Protein AF-A0A7C2PMI8-F1 (afdb_monomer_lite)

Structure (mmCIF, N/CA/C/O backbone):
data_AF-A0A7C2PMI8-F1
#
_entry.id   AF-A0A7C2PMI8-F1
#
loop_
_atom_site.group_PDB
_atom_site.id
_atom_site.type_symbol
_atom_site.label_atom_id
_atom_site.label_alt_id
_atom_site.label_comp_id
_atom_site.label_asym_id
_atom_site.label_entity_id
_atom_site.label_seq_id
_atom_site.pdbx_PDB_ins_code
_atom_site.Cartn_x
_atom_site.Cartn_y
_atom_site.Cartn_z
_atom_site.occupancy
_atom_site.B_iso_or_equiv
_atom_site.auth_seq_id
_atom_site.auth_comp_id
_atom_site.auth_asym_id
_atom_site.auth_atom_id
_atom_site.pdbx_PDB_model_num
ATOM 1 N N . MET A 1 1 ? 16.292 -51.131 -79.820 1.00 35.75 1 MET A N 1
ATOM 2 C CA . MET A 1 1 ? 16.974 -50.090 -79.024 1.00 35.75 1 MET A CA 1
ATOM 3 C C . MET A 1 1 ? 15.933 -49.036 -78.675 1.00 35.75 1 MET A C 1
ATOM 5 O O . MET A 1 1 ? 15.228 -48.661 -79.592 1.00 35.75 1 MET A O 1
ATOM 9 N N . THR A 1 2 ? 15.712 -48.510 -77.475 1.00 33.75 2 THR A N 1
ATOM 10 C CA . THR A 1 2 ? 16.267 -48.665 -76.122 1.00 33.75 2 THR A CA 1
ATOM 11 C C . THR A 1 2 ? 15.422 -47.677 -75.285 1.00 33.75 2 THR A C 1
ATOM 13 O O . THR A 1 2 ? 15.518 -46.503 -75.600 1.00 33.75 2 THR A O 1
ATOM 16 N N . TYR A 1 3 ? 14.652 -48.148 -74.278 1.00 31.84 3 TYR A N 1
ATOM 17 C CA . TYR A 1 3 ? 14.245 -47.444 -73.025 1.00 31.84 3 TYR A CA 1
ATOM 18 C C . TYR A 1 3 ? 13.370 -46.157 -73.184 1.00 31.84 3 TYR A C 1
ATOM 20 O O . TYR A 1 3 ? 13.444 -45.480 -74.194 1.00 31.84 3 TYR A O 1
ATOM 28 N N . THR A 1 4 ? 12.445 -45.713 -72.319 1.00 33.84 4 THR A N 1
ATOM 29 C CA . THR A 1 4 ? 12.172 -45.825 -70.865 1.00 33.84 4 THR A CA 1
ATOM 30 C C . THR A 1 4 ? 10.806 -45.129 -70.623 1.00 33.84 4 THR A C 1
ATOM 32 O O . THR A 1 4 ? 10.514 -44.154 -71.305 1.00 33.84 4 THR A O 1
ATOM 35 N N . HIS A 1 5 ? 9.855 -45.649 -69.825 1.00 41.91 5 HIS A N 1
ATOM 36 C CA . HIS A 1 5 ? 9.649 -45.325 -68.390 1.00 41.91 5 HIS A CA 1
ATOM 37 C C . HIS A 1 5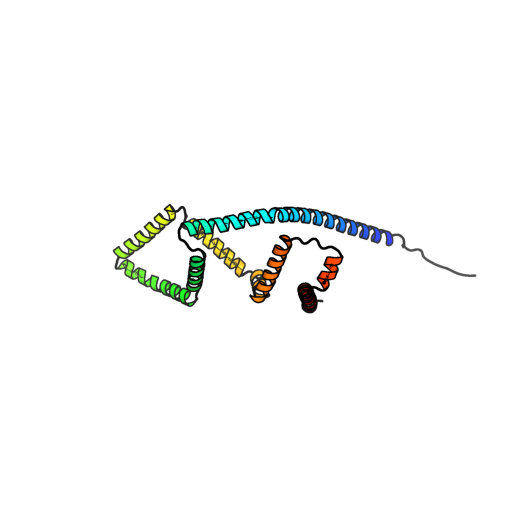 ? 9.923 -43.823 -68.085 1.00 41.91 5 HIS A C 1
ATOM 39 O O . HIS A 1 5 ? 11.003 -43.340 -68.368 1.00 41.91 5 HIS A O 1
ATOM 45 N N . THR A 1 6 ? 9.057 -42.997 -67.502 1.00 39.78 6 THR A N 1
ATOM 46 C CA . THR A 1 6 ? 8.270 -43.178 -66.287 1.00 39.78 6 THR A CA 1
ATOM 47 C C . THR A 1 6 ? 7.280 -42.000 -66.149 1.00 39.78 6 THR A C 1
ATOM 49 O O . THR A 1 6 ? 7.556 -40.884 -66.570 1.00 39.78 6 THR A O 1
ATOM 52 N N . ASN A 1 7 ? 6.142 -42.286 -65.516 1.00 50.12 7 ASN A N 1
ATOM 53 C CA . ASN A 1 7 ? 5.595 -41.562 -64.366 1.00 50.12 7 ASN A CA 1
ATOM 54 C C . ASN A 1 7 ? 5.444 -40.023 -64.414 1.00 50.12 7 ASN A C 1
ATOM 56 O O . ASN A 1 7 ? 6.410 -39.268 -64.371 1.00 50.12 7 ASN A O 1
ATOM 60 N N . SER A 1 8 ? 4.199 -39.560 -64.300 1.00 39.00 8 SER A N 1
ATOM 61 C CA . SER A 1 8 ? 3.882 -38.209 -63.819 1.00 39.00 8 SER A CA 1
ATOM 62 C C . SER A 1 8 ? 2.660 -38.285 -62.904 1.00 39.00 8 SER A C 1
ATOM 64 O O . SER A 1 8 ? 1.535 -38.008 -63.307 1.00 39.00 8 SER A O 1
ATOM 66 N N . GLY A 1 9 ? 2.900 -38.746 -61.674 1.00 42.59 9 GLY A N 1
ATOM 67 C CA . GLY A 1 9 ? 2.034 -38.486 -60.526 1.00 42.59 9 GLY A CA 1
ATOM 68 C C . GLY A 1 9 ? 2.095 -37.013 -60.070 1.00 42.59 9 GLY A C 1
ATOM 69 O O . GLY A 1 9 ? 2.845 -36.215 -60.633 1.00 42.59 9 GLY A O 1
ATOM 70 N N . PRO A 1 10 ? 1.297 -36.645 -59.057 1.00 48.50 10 PRO A N 1
ATOM 71 C CA . PRO A 1 10 ? 0.733 -35.312 -58.851 1.00 48.50 10 PRO A CA 1
ATOM 72 C C . PRO A 1 10 ? 1.748 -34.345 -58.228 1.00 48.50 10 PRO A C 1
ATOM 74 O O . PRO A 1 10 ? 1.997 -34.383 -57.029 1.00 48.50 10 PRO A O 1
ATOM 77 N N . ALA A 1 11 ? 2.335 -33.457 -59.030 1.00 44.38 11 ALA A N 1
ATOM 78 C CA . ALA A 1 11 ? 3.249 -32.417 -58.537 1.00 44.38 11 ALA A CA 1
ATOM 79 C C . ALA A 1 11 ? 2.627 -31.003 -58.529 1.00 44.38 11 ALA A C 1
ATOM 81 O O . ALA A 1 11 ? 3.250 -30.062 -58.049 1.00 44.38 11 ALA A O 1
ATOM 82 N N . GLY A 1 12 ? 1.404 -30.839 -59.050 1.00 46.44 12 GLY A N 1
ATOM 83 C CA . GLY A 1 12 ? 0.772 -29.525 -59.235 1.00 46.44 12 GLY A CA 1
ATOM 84 C C . GLY A 1 12 ? -0.017 -28.979 -58.038 1.00 46.44 12 GLY A C 1
ATOM 85 O O . GLY A 1 12 ? -0.185 -27.770 -57.939 1.00 46.44 12 GLY A O 1
ATOM 86 N N . GLU A 1 13 ? -0.488 -29.831 -57.121 1.00 46.91 13 GLU A N 1
ATOM 87 C CA . GLU A 1 13 ? -1.399 -29.414 -56.033 1.00 46.91 13 GLU A CA 1
ATOM 88 C C . GLU A 1 13 ? -0.691 -29.050 -54.716 1.00 46.91 13 GLU A C 1
ATOM 90 O O . GLU A 1 13 ? -1.284 -28.404 -53.857 1.00 46.91 13 GLU A O 1
ATOM 95 N N . VAL A 1 14 ? 0.586 -29.409 -54.543 1.00 46.19 14 VAL A N 1
ATOM 96 C CA . VAL A 1 14 ? 1.298 -29.207 -53.264 1.00 46.19 14 VAL A CA 1
ATOM 97 C C . VAL A 1 14 ? 1.839 -27.774 -53.110 1.00 46.19 14 VAL A C 1
ATOM 99 O O . VAL A 1 14 ? 1.912 -27.266 -51.997 1.00 46.19 14 VAL A O 1
ATOM 102 N N . HIS A 1 15 ? 2.154 -27.070 -54.204 1.00 48.69 15 HIS A N 1
ATOM 103 C CA . HIS A 1 15 ? 2.690 -25.696 -54.143 1.00 48.69 15 HIS A CA 1
ATOM 104 C C . HIS A 1 15 ? 1.629 -24.591 -54.024 1.00 48.69 15 HIS A C 1
ATOM 106 O O . HIS A 1 15 ? 1.934 -23.504 -53.540 1.00 48.69 15 HIS A O 1
ATOM 112 N N . THR A 1 16 ? 0.379 -24.832 -54.419 1.00 52.47 16 THR A N 1
ATOM 113 C CA . THR A 1 16 ? -0.700 -23.835 -54.288 1.00 52.47 16 THR A CA 1
ATOM 114 C C . THR A 1 16 ? -1.250 -23.756 -52.860 1.00 52.47 16 THR A C 1
ATOM 116 O O . THR A 1 16 ? -1.675 -22.683 -52.431 1.00 52.47 16 THR A O 1
ATOM 119 N N . LEU A 1 17 ? -1.173 -24.854 -52.097 1.00 51.56 17 LEU A N 1
ATOM 120 C CA . LEU A 1 17 ? -1.585 -24.919 -50.689 1.00 51.56 17 LEU A CA 1
ATOM 121 C C . LEU A 1 17 ? -0.631 -24.153 -49.753 1.00 51.56 17 LEU A C 1
ATOM 123 O O . LEU A 1 17 ? -1.102 -23.472 -48.844 1.00 51.56 17 LEU A O 1
ATOM 127 N N . GLU A 1 18 ? 0.685 -24.193 -49.993 1.00 57.78 18 GLU A N 1
ATOM 128 C CA . GLU A 1 18 ? 1.665 -23.424 -49.200 1.00 57.78 18 GLU A CA 1
ATOM 129 C C . GLU A 1 18 ? 1.539 -21.910 -49.419 1.00 57.78 18 GLU A C 1
ATOM 131 O O . GLU A 1 18 ? 1.548 -21.145 -48.456 1.00 57.78 18 GLU A O 1
ATOM 136 N N . VAL A 1 19 ? 1.367 -21.462 -50.668 1.00 64.25 19 VAL A N 1
ATOM 137 C CA . VAL A 1 19 ? 1.243 -20.028 -50.987 1.00 64.25 19 VAL A CA 1
ATOM 138 C C . VAL A 1 19 ? -0.059 -19.444 -50.428 1.00 64.25 19 VAL A C 1
ATOM 140 O O . VAL A 1 19 ? -0.051 -18.330 -49.903 1.00 64.25 19 VAL A O 1
ATOM 143 N N . GLY A 1 20 ? -1.160 -20.205 -50.472 1.00 71.94 20 GLY A N 1
ATOM 144 C CA . GLY A 1 20 ? -2.423 -19.813 -49.843 1.00 71.94 20 GLY A CA 1
ATOM 145 C C . GLY A 1 20 ? -2.307 -19.700 -48.321 1.00 71.94 20 GLY A C 1
ATOM 146 O O . GLY A 1 20 ? -2.743 -18.710 -47.743 1.00 71.94 20 GLY A O 1
ATOM 147 N N . HIS A 1 21 ? -1.640 -20.659 -47.674 1.00 73.38 21 HIS A N 1
ATOM 148 C CA . HIS A 1 21 ? -1.461 -20.650 -46.221 1.00 73.38 21 HIS A CA 1
ATOM 149 C C . HIS A 1 21 ? -0.550 -19.509 -45.736 1.00 73.38 21 HIS A C 1
ATOM 151 O O . HIS A 1 21 ? -0.826 -18.885 -44.712 1.00 73.38 21 HIS A O 1
ATOM 157 N N . ILE A 1 22 ? 0.507 -19.187 -46.490 1.00 74.94 22 ILE A N 1
ATOM 158 C CA . ILE A 1 22 ? 1.384 -18.044 -46.198 1.00 74.94 22 ILE A CA 1
ATOM 159 C C . ILE A 1 22 ? 0.623 -16.721 -46.367 1.00 74.94 22 ILE A C 1
ATOM 161 O O . ILE A 1 22 ? 0.761 -15.832 -45.528 1.00 74.94 22 ILE A O 1
ATOM 165 N N . ALA A 1 23 ? -0.214 -16.589 -47.400 1.00 78.06 23 ALA A N 1
ATOM 166 C CA . ALA A 1 23 ? -1.047 -15.401 -47.590 1.00 78.06 23 ALA A CA 1
ATOM 167 C C . ALA A 1 23 ? -2.077 -15.224 -46.456 1.00 78.06 23 ALA A C 1
ATOM 169 O O . ALA A 1 23 ? -2.268 -14.110 -45.968 1.00 78.06 23 ALA A O 1
ATOM 170 N N . GLU A 1 24 ? -2.683 -16.316 -45.986 1.00 83.56 24 GLU A N 1
ATOM 171 C CA . GLU A 1 24 ? -3.625 -16.321 -44.859 1.00 83.56 24 GLU A CA 1
ATOM 172 C C . GLU A 1 24 ? -2.950 -15.879 -43.548 1.00 83.56 24 GLU A C 1
ATOM 174 O O . GLU A 1 24 ? -3.470 -15.030 -42.820 1.00 83.56 24 GLU A O 1
ATOM 179 N N . LEU A 1 25 ? -1.752 -16.409 -43.269 1.00 80.12 25 LEU A N 1
ATOM 180 C CA . LEU A 1 25 ? -0.963 -16.057 -42.085 1.00 80.12 25 LEU A CA 1
ATOM 181 C C . LEU A 1 25 ? -0.505 -14.596 -42.109 1.00 80.12 25 LEU A C 1
ATOM 183 O O . LEU A 1 25 ? -0.532 -13.932 -41.072 1.00 80.12 25 LEU A O 1
ATOM 187 N N . LEU A 1 26 ? -0.119 -14.078 -43.278 1.00 80.81 26 LEU A N 1
ATOM 188 C CA . LEU A 1 26 ? 0.234 -12.668 -43.445 1.00 80.81 26 LEU A CA 1
ATOM 189 C C . LEU A 1 26 ? -0.973 -11.755 -43.211 1.00 80.81 26 LEU A C 1
ATOM 191 O O . LEU A 1 26 ? -0.840 -10.755 -42.507 1.00 80.81 26 LEU A O 1
ATOM 195 N N . ASN A 1 27 ? -2.157 -12.132 -43.701 1.00 87.06 27 ASN A N 1
ATOM 196 C CA . ASN A 1 27 ? -3.391 -11.395 -43.430 1.00 87.06 27 ASN A CA 1
ATOM 197 C C . ASN A 1 27 ? -3.747 -11.397 -41.937 1.00 87.06 27 ASN A C 1
ATOM 199 O O . ASN A 1 27 ? -4.070 -10.350 -41.382 1.00 87.06 27 ASN A O 1
ATOM 203 N N . GLN A 1 28 ? -3.620 -12.539 -41.254 1.00 87.75 28 GLN A N 1
ATOM 204 C CA . GLN A 1 28 ? -3.832 -12.607 -39.803 1.00 87.75 28 GLN A CA 1
ATOM 205 C C . GLN A 1 28 ? -2.823 -11.766 -39.011 1.00 87.75 28 GLN A C 1
ATOM 207 O O . GLN A 1 28 ? -3.174 -11.200 -37.973 1.00 87.75 28 GLN A O 1
ATOM 212 N N . LEU A 1 29 ? -1.571 -11.684 -39.464 1.00 83.31 29 LEU A N 1
ATOM 213 C CA . LEU A 1 29 ? -0.543 -10.849 -38.839 1.00 83.31 29 LEU A CA 1
ATOM 214 C C . LEU A 1 29 ? -0.819 -9.358 -39.038 1.00 83.31 29 LEU A C 1
ATOM 216 O O . LEU A 1 29 ? -0.703 -8.592 -38.082 1.00 83.31 29 LEU A O 1
ATOM 220 N N . MET A 1 30 ? -1.231 -8.963 -40.243 1.00 81.56 30 MET A N 1
ATOM 221 C CA . MET A 1 30 ? -1.637 -7.591 -40.546 1.00 81.56 30 MET A CA 1
ATOM 222 C C . MET A 1 30 ? -2.853 -7.173 -39.716 1.00 81.56 30 MET A C 1
ATOM 224 O O . MET A 1 30 ? -2.822 -6.137 -39.062 1.00 81.56 30 MET A O 1
ATOM 228 N N . GLU A 1 31 ? -3.873 -8.025 -39.618 1.00 90.19 31 GLU A N 1
ATOM 229 C CA . GLU A 1 31 ? -5.066 -7.718 -38.825 1.00 90.19 31 GLU A CA 1
ATOM 230 C C . GLU A 1 31 ? -4.755 -7.620 -37.318 1.00 90.19 31 GLU A C 1
ATOM 232 O O . GLU A 1 31 ? -5.342 -6.815 -36.589 1.00 90.19 31 GLU A O 1
ATOM 237 N N . ARG A 1 32 ? -3.793 -8.411 -36.822 1.00 81.50 32 ARG A N 1
ATOM 238 C CA . ARG A 1 32 ? -3.292 -8.281 -35.444 1.00 81.50 32 ARG A CA 1
ATOM 239 C C . ARG A 1 32 ? -2.493 -6.994 -35.235 1.00 81.50 32 ARG A C 1
ATOM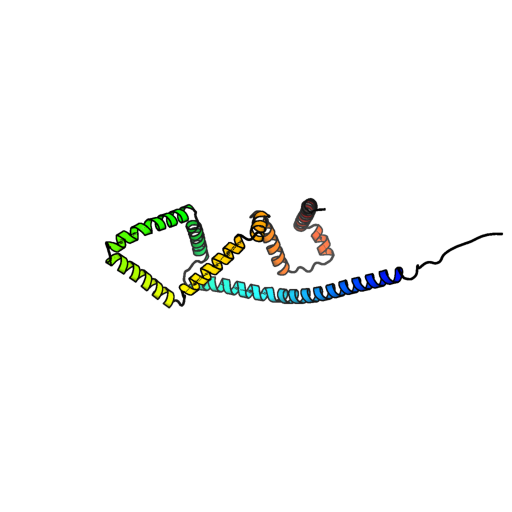 241 O O . ARG A 1 3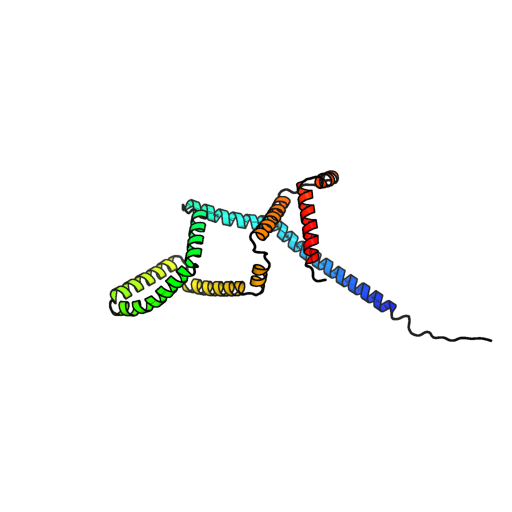2 ? -2.609 -6.409 -34.160 1.00 81.50 32 ARG A O 1
ATOM 248 N N . MET A 1 33 ? -1.717 -6.553 -36.224 1.00 80.94 33 MET A N 1
ATOM 249 C CA . MET A 1 33 ? -0.999 -5.274 -36.185 1.00 80.94 33 MET A CA 1
ATOM 250 C C . MET A 1 33 ? -1.964 -4.087 -36.152 1.00 80.94 33 MET A C 1
ATOM 252 O O . MET A 1 33 ? -1.801 -3.224 -35.293 1.00 80.94 33 MET A O 1
ATOM 256 N N . ASP A 1 34 ? -3.023 -4.102 -36.963 1.00 85.06 34 ASP A N 1
ATOM 257 C CA . ASP A 1 34 ? -4.039 -3.040 -36.974 1.00 85.06 34 ASP A CA 1
ATOM 258 C C . ASP A 1 34 ? -4.782 -2.944 -35.630 1.00 85.06 34 ASP A C 1
ATOM 260 O O . ASP A 1 34 ? -5.009 -1.857 -35.089 1.00 85.06 34 ASP A O 1
ATOM 264 N N . ARG A 1 35 ? -5.122 -4.092 -35.024 1.00 83.25 35 ARG A N 1
ATOM 265 C CA . ARG A 1 35 ? -5.722 -4.122 -33.677 1.00 83.25 35 ARG A CA 1
ATOM 266 C C . ARG A 1 35 ? -4.759 -3.609 -32.605 1.00 83.25 35 ARG A C 1
ATOM 268 O O . ARG A 1 35 ? -5.200 -2.953 -31.659 1.00 83.25 35 ARG A O 1
ATOM 275 N N . LEU A 1 36 ? -3.462 -3.894 -32.733 1.00 74.75 36 LEU A N 1
ATOM 276 C CA . LEU A 1 36 ? -2.441 -3.377 -31.821 1.00 74.75 36 LEU A CA 1
ATOM 277 C C . LEU A 1 36 ? -2.264 -1.865 -31.974 1.00 74.75 36 LEU A C 1
ATOM 279 O O . LEU A 1 36 ? -2.207 -1.183 -30.955 1.00 74.75 36 LEU A O 1
ATOM 283 N N . GLU A 1 37 ? -2.261 -1.327 -33.195 1.00 77.31 37 GLU A N 1
ATOM 284 C CA . GLU A 1 37 ? -2.230 0.123 -33.431 1.00 77.31 37 GLU A CA 1
ATOM 285 C C . GLU A 1 37 ? -3.447 0.825 -32.821 1.00 77.31 37 GLU A C 1
ATOM 287 O O . GLU A 1 37 ? -3.297 1.836 -32.134 1.00 77.31 37 GLU A O 1
ATOM 292 N N . GLN A 1 38 ? -4.650 0.264 -32.974 1.00 80.44 38 GLN A N 1
ATOM 293 C CA . GLN A 1 38 ? -5.855 0.833 -32.362 1.00 80.44 38 GLN A CA 1
ATOM 294 C C . GLN A 1 38 ? -5.825 0.798 -30.828 1.00 80.44 38 GLN A C 1
ATOM 296 O O . GLN A 1 38 ? -6.318 1.721 -30.174 1.00 80.44 38 GLN A O 1
ATOM 301 N N . HIS A 1 39 ? -5.265 -0.254 -30.227 1.00 71.44 39 HIS A N 1
ATOM 302 C CA . HIS A 1 39 ? -5.093 -0.325 -28.776 1.00 71.44 39 HIS A CA 1
ATOM 303 C C . HIS A 1 39 ? -4.001 0.627 -28.278 1.00 71.44 39 HIS A C 1
ATOM 305 O O . HIS A 1 39 ? -4.197 1.292 -27.262 1.00 71.44 39 HIS A O 1
ATOM 311 N N . LEU A 1 40 ? -2.898 0.762 -29.016 1.00 65.81 40 LEU A N 1
ATOM 312 C CA . LEU A 1 40 ? -1.837 1.726 -28.728 1.00 65.81 40 LEU A CA 1
ATOM 313 C C . LEU A 1 40 ? -2.343 3.169 -28.826 1.00 65.81 40 LEU A C 1
ATOM 315 O O . LEU A 1 40 ? -2.011 3.977 -27.964 1.00 65.81 40 LEU A O 1
ATOM 319 N N . ALA A 1 41 ? -3.217 3.480 -29.787 1.00 72.56 41 ALA A N 1
ATOM 320 C CA . ALA A 1 41 ? -3.844 4.795 -29.901 1.00 72.56 41 ALA A CA 1
ATOM 321 C C . ALA A 1 41 ? -4.697 5.148 -28.667 1.00 72.56 41 ALA A C 1
ATOM 323 O O . ALA A 1 41 ? -4.605 6.261 -28.156 1.00 72.56 41 ALA A O 1
ATOM 324 N N . LYS A 1 42 ? -5.470 4.190 -28.135 1.00 70.00 42 LYS A N 1
ATOM 325 C CA . LYS A 1 42 ? -6.277 4.377 -26.911 1.00 70.00 42 LYS A CA 1
ATOM 326 C C . LYS A 1 42 ? -5.427 4.523 -25.644 1.00 70.00 42 LYS A C 1
ATOM 328 O O . LYS A 1 42 ? -5.804 5.239 -24.720 1.00 70.00 42 LYS A O 1
ATOM 333 N N . VAL A 1 43 ? -4.284 3.843 -25.580 1.00 63.22 43 VAL A N 1
ATOM 334 C CA . VAL A 1 43 ? -3.327 4.010 -24.475 1.00 63.22 43 VAL A CA 1
ATOM 335 C C . VAL A 1 43 ? -2.613 5.356 -24.584 1.00 63.22 43 VAL A C 1
ATOM 337 O O . VAL A 1 43 ? -2.393 5.994 -23.562 1.00 63.22 43 VAL A O 1
ATOM 340 N N . ASN A 1 44 ? -2.317 5.829 -25.797 1.00 63.25 44 ASN A N 1
ATOM 341 C CA . ASN A 1 44 ? -1.712 7.141 -26.010 1.00 63.25 44 ASN A CA 1
ATOM 342 C C . ASN A 1 44 ? -2.638 8.275 -25.550 1.00 63.25 44 ASN A C 1
ATOM 344 O O . ASN A 1 44 ? -2.180 9.179 -24.867 1.00 63.25 44 ASN A O 1
ATOM 348 N N . THR A 1 45 ? -3.946 8.181 -25.810 1.00 66.62 45 THR A N 1
ATOM 349 C CA . THR A 1 45 ? -4.915 9.171 -25.302 1.00 66.62 45 THR A CA 1
ATOM 350 C C . THR A 1 45 ? -5.012 9.168 -23.774 1.00 66.62 45 THR A C 1
ATOM 352 O O . THR A 1 45 ? -5.093 10.225 -23.159 1.00 66.62 45 THR A O 1
ATOM 355 N N . LEU A 1 46 ? -4.934 7.994 -23.136 1.00 63.66 46 LEU A N 1
ATOM 356 C CA . LEU A 1 46 ? -4.863 7.896 -21.671 1.00 63.66 46 LEU A CA 1
ATOM 357 C C . LEU A 1 46 ? -3.527 8.412 -21.120 1.00 63.66 46 LEU A C 1
ATOM 359 O O . LEU A 1 46 ? -3.493 8.962 -20.026 1.00 63.66 46 LEU A O 1
ATOM 363 N N . ALA A 1 47 ? -2.430 8.248 -21.861 1.00 65.44 47 ALA A N 1
ATOM 364 C CA . ALA A 1 47 ? -1.122 8.787 -21.505 1.00 65.44 47 ALA A CA 1
ATOM 365 C C . ALA A 1 47 ? -1.069 10.318 -21.646 1.00 65.44 47 ALA A C 1
ATOM 367 O O . ALA A 1 47 ? -0.388 10.965 -20.853 1.00 65.44 47 ALA A O 1
ATOM 368 N N . ASP A 1 48 ? -1.819 10.891 -22.591 1.00 69.38 48 ASP A N 1
ATOM 369 C CA . ASP A 1 48 ? -1.974 12.339 -22.761 1.00 69.38 48 ASP A CA 1
ATOM 370 C C . ASP A 1 48 ? -2.829 12.963 -21.637 1.00 69.38 48 ASP A C 1
ATOM 372 O O . ASP A 1 48 ? -2.581 14.096 -21.223 1.00 69.38 48 ASP A O 1
ATOM 376 N N . GLU A 1 49 ? -3.794 12.216 -21.086 1.00 66.44 49 GLU A N 1
ATOM 377 C CA . GLU A 1 49 ? -4.652 12.638 -19.963 1.00 66.44 49 GLU A CA 1
ATOM 378 C C . GLU A 1 49 ? -4.098 12.253 -18.578 1.00 66.44 49 GLU A C 1
ATOM 380 O O . GLU A 1 49 ? -4.494 12.828 -17.558 1.00 66.44 49 GLU A O 1
ATOM 385 N N . ALA A 1 50 ? -3.134 11.328 -18.518 1.00 73.50 50 ALA A N 1
ATOM 386 C CA . ALA A 1 50 ? -2.474 10.909 -17.284 1.00 73.50 50 ALA A CA 1
ATOM 387 C C . ALA A 1 50 ? -1.904 12.083 -16.462 1.00 73.50 50 ALA A C 1
ATOM 389 O O . ALA A 1 50 ? -2.076 12.068 -15.242 1.00 73.50 50 ALA A O 1
ATOM 390 N N . PRO A 1 51 ? -1.291 13.130 -17.057 1.00 68.50 51 PRO A N 1
ATOM 391 C CA . PRO A 1 51 ? -0.842 14.301 -16.310 1.00 68.50 51 PRO A CA 1
ATOM 392 C C . PRO A 1 51 ? -1.984 15.035 -15.600 1.00 68.50 51 PRO A C 1
ATOM 394 O O . PRO A 1 51 ? -1.803 15.478 -14.470 1.00 68.50 51 PRO A O 1
ATOM 397 N N . ALA A 1 52 ? -3.161 15.138 -16.225 1.00 72.69 52 ALA A N 1
ATOM 398 C CA . ALA A 1 52 ? -4.323 15.805 -15.639 1.00 72.69 52 ALA A CA 1
ATOM 399 C C . ALA A 1 52 ? -4.947 14.976 -14.504 1.00 72.69 52 ALA A C 1
ATOM 401 O O . ALA A 1 52 ? -5.333 15.526 -13.474 1.00 72.69 52 ALA A O 1
ATOM 402 N N . LEU A 1 53 ? -4.989 13.650 -14.653 1.00 68.44 53 LEU A N 1
ATOM 403 C CA . LEU A 1 53 ? -5.433 12.738 -13.595 1.00 68.44 53 LEU A CA 1
ATOM 404 C C . LEU A 1 53 ? -4.468 12.728 -12.405 1.00 68.44 53 LEU A C 1
ATOM 406 O O . LEU A 1 53 ? -4.907 12.754 -11.257 1.00 68.44 53 LEU A O 1
ATOM 410 N N . LEU A 1 54 ? -3.158 12.743 -12.665 1.00 67.06 54 LEU A N 1
ATOM 411 C CA . LEU A 1 54 ? -2.137 12.861 -11.625 1.00 67.06 54 LEU A CA 1
ATOM 412 C C . LEU A 1 54 ? -2.197 14.219 -10.927 1.00 67.06 54 LEU A C 1
ATOM 414 O O . LEU A 1 54 ? -2.035 14.269 -9.712 1.00 67.06 54 LEU A O 1
ATOM 418 N N . ALA A 1 55 ? -2.461 15.303 -11.659 1.00 73.88 55 ALA A N 1
ATOM 419 C CA . ALA A 1 55 ? -2.673 16.620 -11.067 1.00 73.88 55 ALA A CA 1
ATOM 420 C C . ALA A 1 55 ? -3.908 16.626 -10.156 1.00 73.88 55 ALA A C 1
ATOM 422 O O . ALA A 1 55 ? -3.786 17.006 -9.002 1.00 73.88 55 ALA A O 1
ATOM 423 N N . MET A 1 56 ? -5.054 16.097 -10.602 1.00 70.06 56 MET A N 1
ATOM 424 C CA . MET A 1 56 ? -6.255 15.974 -9.759 1.00 70.06 56 MET A CA 1
ATOM 425 C C . MET A 1 56 ? -6.042 15.085 -8.527 1.00 70.06 56 MET A C 1
ATOM 427 O O . MET A 1 56 ? -6.497 15.422 -7.434 1.00 70.06 56 MET A O 1
ATOM 431 N N . ALA A 1 57 ? -5.346 13.956 -8.675 1.00 66.81 57 ALA A N 1
ATOM 432 C CA . ALA A 1 57 ? -4.990 13.092 -7.551 1.00 66.81 57 ALA A CA 1
ATOM 433 C C . ALA A 1 57 ? -4.038 13.796 -6.567 1.00 66.81 57 ALA A C 1
ATOM 435 O O . ALA A 1 57 ? -4.169 13.644 -5.357 1.00 66.81 57 ALA A O 1
ATOM 436 N N . THR A 1 58 ? -3.100 14.599 -7.073 1.00 71.25 58 THR A N 1
ATOM 437 C CA . THR A 1 58 ? -2.174 15.367 -6.229 1.00 71.25 58 THR A CA 1
ATOM 438 C C . THR A 1 58 ? -2.906 16.508 -5.526 1.00 71.25 58 THR A C 1
ATOM 440 O O . THR A 1 58 ? -2.760 16.650 -4.321 1.00 71.25 58 THR A O 1
ATOM 443 N N . ASP A 1 59 ? -3.761 17.252 -6.229 1.00 76.44 59 ASP A N 1
ATOM 444 C CA . ASP A 1 59 ? -4.554 18.354 -5.671 1.00 76.44 59 ASP A CA 1
ATOM 445 C C . ASP A 1 59 ? -5.547 17.876 -4.605 1.00 76.44 59 ASP A C 1
ATOM 447 O O . ASP A 1 59 ? -5.769 18.563 -3.611 1.00 76.44 59 ASP A O 1
ATOM 451 N N . THR A 1 60 ? -6.135 16.688 -4.774 1.00 73.25 60 THR A N 1
ATOM 452 C CA . THR A 1 60 ? -7.013 16.097 -3.749 1.00 73.25 60 THR A CA 1
ATOM 453 C C . THR A 1 60 ? -6.237 15.712 -2.494 1.00 73.25 60 THR A C 1
ATOM 455 O O . THR A 1 60 ? -6.695 16.001 -1.390 1.00 73.25 60 THR A O 1
ATOM 458 N N . VAL A 1 61 ? -5.046 15.122 -2.637 1.00 72.31 61 VAL A N 1
ATOM 459 C CA . VAL A 1 61 ? -4.173 14.812 -1.494 1.00 72.31 61 VAL A CA 1
ATOM 460 C C . VAL A 1 61 ? -3.692 16.099 -0.815 1.00 72.31 61 VAL A C 1
ATOM 462 O O . VAL A 1 61 ? -3.830 16.229 0.400 1.00 72.31 61 VAL A O 1
ATOM 465 N N . ASP A 1 62 ? -3.217 17.081 -1.580 1.00 79.38 62 ASP A N 1
ATOM 466 C CA . ASP A 1 62 ? -2.787 18.387 -1.069 1.00 79.38 62 ASP A CA 1
ATOM 467 C C . ASP A 1 62 ? -3.930 19.130 -0.365 1.00 79.38 62 ASP A C 1
ATOM 469 O O . ASP A 1 62 ? -3.707 19.758 0.670 1.00 79.38 62 ASP A O 1
ATOM 473 N N . GLY A 1 63 ? -5.156 19.038 -0.889 1.00 74.75 63 GLY A N 1
ATOM 474 C CA . GLY A 1 63 ? -6.361 19.587 -0.270 1.00 74.75 63 GLY A CA 1
ATOM 475 C C . GLY A 1 63 ? -6.623 18.989 1.111 1.00 74.75 63 GLY A C 1
ATOM 476 O O . GLY A 1 63 ? -6.793 19.736 2.070 1.00 74.75 63 GLY A O 1
ATOM 477 N N . LEU A 1 64 ? -6.541 17.661 1.247 1.00 71.12 64 LEU A N 1
ATOM 478 C CA . LEU A 1 64 ? -6.685 16.980 2.541 1.00 71.12 64 LEU A CA 1
ATOM 479 C C . LEU A 1 64 ? -5.591 17.389 3.535 1.00 71.12 64 LEU A C 1
ATOM 481 O O . LEU A 1 64 ? -5.883 17.619 4.709 1.00 71.12 64 LEU A O 1
ATOM 485 N N . TYR A 1 65 ? -4.345 17.520 3.073 1.00 72.19 65 TYR A N 1
ATOM 486 C CA . TYR A 1 65 ? -3.240 18.010 3.900 1.00 72.19 65 TYR A CA 1
ATOM 487 C C . TYR A 1 65 ? -3.470 19.454 4.363 1.00 72.19 65 TYR A C 1
ATOM 489 O O . TYR A 1 65 ? -3.201 19.785 5.518 1.00 72.19 65 TYR A O 1
ATOM 497 N N . ARG A 1 66 ? -3.987 20.318 3.485 1.00 74.06 66 ARG A N 1
ATOM 498 C CA . ARG A 1 66 ? -4.219 21.741 3.765 1.00 74.06 66 ARG A CA 1
ATOM 499 C C . ARG A 1 66 ? -5.419 21.947 4.698 1.00 74.06 66 ARG A C 1
ATOM 501 O O . ARG A 1 66 ? -5.314 22.729 5.644 1.00 74.06 66 ARG A O 1
ATOM 508 N N . ASP A 1 67 ? -6.496 21.189 4.504 1.00 72.94 67 ASP A N 1
ATOM 509 C CA . ASP A 1 67 ? -7.670 21.173 5.383 1.00 72.94 67 ASP A CA 1
ATOM 510 C C . ASP A 1 67 ? -7.310 20.644 6.778 1.00 72.94 67 ASP A C 1
ATOM 512 O O . ASP A 1 67 ? -7.650 21.264 7.788 1.00 72.94 67 ASP A O 1
ATOM 516 N N . ALA A 1 68 ? -6.536 19.558 6.857 1.00 64.62 68 ALA A N 1
ATOM 517 C CA . ALA A 1 68 ? -6.051 19.018 8.124 1.00 64.62 68 ALA A CA 1
ATOM 518 C C . ALA A 1 68 ? -5.104 19.990 8.848 1.00 64.62 68 ALA A C 1
ATOM 520 O O . ALA A 1 68 ? -5.272 20.239 10.044 1.00 64.62 68 ALA A O 1
ATOM 521 N N . ALA A 1 69 ? -4.171 20.617 8.126 1.00 68.19 69 ALA A N 1
ATOM 522 C CA . ALA A 1 69 ? -3.283 21.629 8.692 1.00 68.19 69 ALA A CA 1
ATOM 523 C C . ALA A 1 69 ? -4.062 22.841 9.233 1.00 68.19 69 ALA A C 1
ATOM 525 O O . ALA A 1 69 ? -3.726 23.361 10.297 1.00 68.19 69 ALA A O 1
ATOM 526 N N . SER A 1 70 ? -5.140 23.258 8.557 1.00 74.31 70 SER A N 1
ATOM 527 C CA . SER A 1 70 ? -6.013 24.347 9.024 1.00 74.31 70 SER A CA 1
ATOM 528 C C . SER A 1 70 ? -6.759 24.010 10.325 1.00 74.31 70 SER A C 1
ATOM 530 O O . SER A 1 70 ? -7.032 24.899 11.131 1.00 74.31 70 SER A O 1
ATOM 532 N N . ALA A 1 71 ? -7.009 22.722 10.574 1.00 74.62 71 ALA A N 1
ATOM 533 C CA . ALA A 1 71 ? -7.565 22.204 11.821 1.00 74.62 71 ALA A CA 1
ATOM 534 C C . ALA A 1 71 ? -6.492 21.927 12.900 1.00 74.62 71 ALA A C 1
ATOM 536 O O . ALA A 1 71 ? -6.819 21.401 13.965 1.00 74.62 71 ALA A O 1
ATOM 537 N N . GLY A 1 72 ? -5.218 22.261 12.645 1.00 71.81 72 GLY A N 1
ATOM 538 C CA . GLY A 1 72 ? -4.095 22.000 13.554 1.00 71.81 72 GLY A CA 1
ATOM 539 C C . GLY A 1 72 ? -3.685 20.524 13.629 1.00 71.81 72 GLY A C 1
ATOM 540 O O . GLY A 1 72 ? -3.059 20.102 14.599 1.00 71.81 72 GLY A O 1
ATOM 541 N N . VAL A 1 73 ? -4.070 19.727 12.633 1.00 71.75 73 VAL A N 1
ATOM 542 C CA . VAL A 1 73 ? -3.829 18.286 12.561 1.00 71.75 73 VAL A CA 1
ATOM 543 C C . VAL A 1 73 ? -2.596 18.040 11.693 1.00 71.75 73 VAL A C 1
ATOM 545 O O . VAL A 1 73 ? -2.665 18.142 10.470 1.00 71.75 73 VAL A O 1
ATOM 548 N N . ASP A 1 74 ? -1.472 17.681 12.316 1.00 75.12 74 ASP A N 1
ATOM 549 C CA . ASP A 1 74 ? -0.286 17.212 11.593 1.00 75.12 74 ASP A CA 1
ATOM 550 C C . ASP A 1 74 ? -0.532 15.773 11.105 1.00 75.12 74 ASP A C 1
ATOM 552 O O . ASP A 1 74 ? -0.550 14.815 11.887 1.00 75.12 74 ASP A O 1
ATOM 556 N N . ILE A 1 75 ? -0.817 15.635 9.805 1.00 71.44 75 ILE A N 1
ATOM 557 C CA . ILE A 1 75 ? -1.098 14.343 9.169 1.00 71.44 75 ILE A CA 1
ATOM 558 C C . ILE A 1 75 ? 0.106 13.416 9.294 1.00 71.44 75 ILE A C 1
ATOM 560 O O . ILE A 1 75 ? -0.099 12.243 9.576 1.00 71.44 75 ILE A O 1
ATOM 564 N N . ASP A 1 76 ? 1.339 13.904 9.155 1.00 72.50 76 ASP A N 1
ATOM 565 C CA . ASP A 1 76 ? 2.530 13.053 9.189 1.00 72.50 76 ASP A CA 1
ATOM 566 C C . ASP A 1 76 ? 2.789 12.519 10.602 1.00 72.50 76 ASP A C 1
ATOM 568 O O . ASP A 1 76 ? 3.130 11.343 10.782 1.00 72.50 76 ASP A O 1
ATOM 572 N N . GLU A 1 77 ? 2.580 13.351 11.623 1.00 72.75 77 GLU A N 1
ATOM 573 C CA . GLU A 1 77 ? 2.647 12.920 13.018 1.00 72.75 77 GLU A CA 1
ATOM 574 C C . GLU A 1 77 ? 1.534 11.917 13.343 1.00 72.75 77 GLU A C 1
ATOM 576 O O . GLU A 1 77 ? 1.798 10.853 13.908 1.00 72.75 77 GLU A O 1
ATOM 581 N N . ARG A 1 78 ? 0.297 12.179 12.911 1.00 71.88 78 ARG A N 1
ATOM 582 C CA . ARG A 1 78 ? -0.831 11.265 13.147 1.00 71.88 78 ARG A CA 1
ATOM 583 C C . ARG A 1 78 ? -0.745 9.983 12.338 1.00 71.88 78 ARG A C 1
ATOM 585 O O . ARG A 1 78 ? -1.192 8.954 12.831 1.00 71.88 78 ARG A O 1
ATOM 592 N N . LEU A 1 79 ? -0.151 10.008 11.150 1.00 74.25 79 LEU A N 1
ATOM 593 C CA . LEU A 1 79 ? 0.084 8.814 10.347 1.00 74.25 79 LEU A CA 1
ATOM 594 C C . LEU A 1 79 ? 1.131 7.930 11.021 1.00 74.25 79 LEU A C 1
ATOM 596 O O . LEU A 1 79 ? 0.934 6.724 11.101 1.00 74.25 79 LEU A O 1
ATOM 600 N N . LYS A 1 80 ? 2.203 8.516 11.573 1.00 72.31 80 LYS A N 1
ATOM 601 C CA . LYS A 1 80 ? 3.202 7.781 12.367 1.00 72.31 80 LYS A CA 1
ATOM 602 C C . LYS A 1 80 ? 2.599 7.199 13.637 1.00 72.31 80 LYS A C 1
ATOM 604 O O . LYS A 1 80 ? 2.772 6.014 13.900 1.00 72.31 80 LYS A O 1
ATOM 609 N N . VAL A 1 81 ? 1.869 8.005 14.407 1.00 76.81 81 VAL A N 1
ATOM 610 C CA . VAL A 1 81 ? 1.182 7.543 15.623 1.00 76.81 81 VAL A CA 1
ATOM 611 C C . VAL A 1 81 ? 0.151 6.468 15.280 1.00 76.81 81 VAL A C 1
ATOM 613 O O . VAL A 1 81 ? 0.063 5.461 15.975 1.00 76.81 81 VAL A O 1
ATOM 616 N N . GLY A 1 82 ? -0.578 6.643 14.179 1.00 75.06 82 GLY A N 1
ATOM 617 C CA . GLY A 1 82 ? -1.537 5.685 13.646 1.00 75.06 82 GLY A CA 1
ATOM 618 C C . GLY A 1 82 ? -0.877 4.377 13.229 1.00 75.06 82 GLY A C 1
ATOM 619 O O . GLY A 1 82 ? -1.354 3.327 13.635 1.00 75.06 82 GLY A O 1
ATOM 620 N N . LEU A 1 83 ? 0.245 4.419 12.502 1.00 73.25 83 LEU A N 1
ATOM 621 C CA . LEU A 1 83 ? 1.010 3.227 12.126 1.00 73.25 83 LEU A CA 1
ATOM 622 C C . LEU A 1 83 ? 1.537 2.487 13.354 1.00 73.25 83 LEU A C 1
ATOM 624 O O . LEU A 1 83 ? 1.389 1.276 13.425 1.00 73.25 83 LEU A O 1
ATOM 628 N N . VAL A 1 84 ? 2.102 3.203 14.331 1.00 77.44 84 VAL A N 1
ATOM 629 C CA . VAL A 1 84 ? 2.605 2.609 15.582 1.00 77.44 84 VAL A CA 1
ATOM 630 C C . VAL A 1 84 ? 1.463 2.008 16.401 1.00 77.44 84 VAL A C 1
ATOM 632 O O . VAL A 1 84 ? 1.617 0.947 17.005 1.00 77.44 84 VAL A O 1
ATOM 635 N N . ALA A 1 85 ? 0.303 2.662 16.431 1.00 75.88 85 ALA A N 1
ATOM 636 C CA . ALA A 1 85 ? -0.886 2.125 17.077 1.00 75.88 85 ALA A CA 1
ATOM 637 C C . ALA A 1 85 ? -1.398 0.881 16.345 1.00 75.88 85 ALA A C 1
ATOM 639 O O . ALA A 1 85 ? -1.715 -0.106 16.998 1.00 75.88 85 ALA A O 1
ATOM 640 N N . LEU A 1 86 ? -1.435 0.902 15.011 1.00 74.31 86 LEU A N 1
ATOM 641 C CA . LEU A 1 86 ? -1.860 -0.229 14.192 1.00 74.31 86 LEU A CA 1
ATOM 642 C C . LEU A 1 86 ? -0.914 -1.414 14.383 1.00 74.31 86 LEU A C 1
ATOM 644 O O . LEU A 1 86 ? -1.373 -2.511 14.674 1.00 74.31 86 LEU A O 1
ATOM 648 N N . GLU A 1 87 ? 0.395 -1.167 14.322 1.00 79.81 87 GLU A N 1
ATOM 649 C CA . GLU A 1 87 ? 1.450 -2.139 14.599 1.00 79.81 87 GLU A CA 1
ATOM 650 C C . GLU A 1 87 ? 1.252 -2.759 15.983 1.00 79.81 87 GLU A C 1
ATOM 652 O O . GLU A 1 87 ? 1.154 -3.979 16.093 1.00 79.81 87 GLU A O 1
ATOM 657 N N . ARG A 1 88 ? 1.081 -1.936 17.027 1.00 76.25 88 ARG A N 1
ATOM 658 C CA . ARG A 1 88 ? 0.812 -2.415 18.390 1.00 76.25 88 ARG A CA 1
ATOM 659 C C . ARG A 1 88 ? -0.501 -3.171 18.519 1.00 76.25 88 ARG A C 1
ATOM 661 O O . ARG A 1 88 ? -0.543 -4.130 19.275 1.00 76.25 88 ARG A O 1
ATOM 668 N N . LEU A 1 89 ? -1.561 -2.771 17.825 1.00 73.19 89 LEU A N 1
ATOM 669 C CA . LEU A 1 89 ? -2.845 -3.478 17.834 1.00 73.19 89 LEU A CA 1
ATOM 670 C C . LEU A 1 89 ? -2.744 -4.835 17.133 1.00 73.19 89 LEU A C 1
ATOM 672 O O . LEU A 1 89 ? -3.391 -5.789 17.556 1.00 73.19 89 LEU A O 1
ATOM 676 N N . THR A 1 90 ? -1.914 -4.930 16.094 1.00 74.00 90 THR A N 1
ATOM 677 C CA . THR A 1 90 ? -1.632 -6.176 15.370 1.00 74.00 90 THR A CA 1
ATOM 678 C C . THR A 1 90 ? -0.511 -7.011 15.986 1.00 74.00 90 THR A C 1
ATOM 680 O O . THR A 1 90 ? -0.291 -8.140 15.548 1.00 74.00 90 THR A O 1
ATOM 683 N N . ASP A 1 91 ? 0.186 -6.492 17.002 1.00 82.81 91 ASP A N 1
ATOM 684 C CA . ASP A 1 91 ? 1.225 -7.229 17.711 1.00 82.81 91 ASP A CA 1
ATOM 685 C C . ASP A 1 91 ? 0.598 -8.485 18.339 1.00 82.81 91 ASP A C 1
ATOM 687 O O . ASP A 1 91 ? -0.390 -8.387 19.079 1.00 82.81 91 ASP A O 1
ATOM 691 N N . PRO A 1 92 ? 1.145 -9.685 18.081 1.00 73.88 92 PRO A N 1
ATOM 692 C CA . PRO A 1 92 ? 0.647 -10.919 18.669 1.00 73.88 92 PRO A CA 1
ATOM 693 C C . PRO A 1 92 ? 0.600 -10.900 20.206 1.00 73.88 92 PRO A C 1
ATOM 695 O O . PRO A 1 92 ? -0.160 -11.676 20.785 1.00 73.88 92 PRO A O 1
ATOM 698 N N . ALA A 1 93 ? 1.375 -10.061 20.902 1.00 77.31 93 ALA A N 1
ATOM 699 C CA . ALA A 1 93 ? 1.213 -9.872 22.348 1.00 77.31 93 ALA A CA 1
ATOM 700 C C . ALA A 1 93 ? -0.106 -9.155 22.694 1.00 77.31 93 ALA A C 1
ATOM 702 O O . ALA A 1 93 ? -0.864 -9.633 23.541 1.00 77.31 93 ALA A O 1
ATOM 703 N N . THR A 1 94 ? -0.421 -8.063 21.998 1.00 76.81 94 THR A N 1
ATOM 704 C CA . THR A 1 94 ? -1.660 -7.292 22.179 1.00 76.81 94 THR A CA 1
ATOM 705 C C . THR A 1 94 ? -2.881 -8.083 21.734 1.00 76.81 94 THR A C 1
ATOM 707 O O . THR A 1 94 ? -3.877 -8.108 22.448 1.00 76.81 94 THR A O 1
ATOM 710 N N . LEU A 1 95 ? -2.796 -8.807 20.616 1.00 77.44 95 LEU A N 1
ATOM 711 C CA . LEU A 1 95 ? -3.867 -9.697 20.164 1.00 77.44 95 LEU A CA 1
ATOM 712 C C . LEU A 1 95 ? -4.158 -10.803 21.188 1.00 77.44 95 LEU A C 1
ATOM 714 O O . LEU A 1 95 ? -5.319 -11.122 21.425 1.00 77.44 95 LEU A O 1
ATOM 718 N N . ARG A 1 96 ? -3.128 -11.354 21.848 1.00 76.06 96 ARG A N 1
ATOM 719 C CA . ARG A 1 96 ? -3.312 -12.319 22.946 1.00 76.06 96 ARG A CA 1
ATOM 720 C C . ARG A 1 96 ? -3.886 -11.676 24.201 1.00 76.06 96 ARG A C 1
ATOM 722 O O . ARG A 1 96 ? -4.718 -12.297 24.848 1.00 76.06 96 ARG A O 1
ATOM 729 N N . ALA A 1 97 ? -3.475 -10.456 24.541 1.00 77.44 97 ALA A N 1
ATOM 730 C CA . ALA A 1 97 ? -4.056 -9.720 25.661 1.00 77.44 97 ALA A CA 1
ATOM 731 C C . ALA A 1 97 ? -5.540 -9.407 25.410 1.00 77.44 97 ALA A C 1
ATOM 733 O O . ALA A 1 97 ? -6.362 -9.611 26.293 1.00 77.44 97 ALA A O 1
ATOM 734 N N . LEU A 1 98 ? -5.899 -8.997 24.191 1.00 78.06 98 LEU A N 1
ATOM 735 C CA . LEU A 1 98 ? -7.285 -8.785 23.767 1.00 78.06 98 LEU A CA 1
ATOM 736 C C . LEU A 1 98 ? -8.090 -10.093 23.760 1.00 78.06 98 LEU A C 1
ATOM 738 O O . LEU A 1 98 ? -9.233 -10.107 24.211 1.00 78.06 98 LEU A O 1
ATOM 742 N N . ALA A 1 99 ? -7.493 -11.205 23.322 1.00 73.19 99 ALA A N 1
ATOM 743 C CA . ALA A 1 99 ? -8.112 -12.527 23.412 1.00 73.19 99 ALA A CA 1
ATOM 744 C C . ALA A 1 99 ? -8.315 -12.976 24.873 1.00 73.19 99 ALA A C 1
ATOM 746 O O . ALA A 1 99 ? -9.381 -13.472 25.217 1.00 73.19 99 ALA A O 1
ATOM 747 N N . GLY A 1 100 ? -7.344 -12.733 25.756 1.00 73.12 100 GLY A N 1
ATOM 748 C CA . GLY A 1 100 ? -7.465 -13.019 27.189 1.00 73.12 100 GLY A CA 1
ATOM 749 C C . GLY A 1 100 ? -8.499 -12.131 27.887 1.00 73.12 100 GLY A C 1
ATOM 750 O O . GLY A 1 100 ? -9.249 -12.603 28.737 1.00 73.12 100 GLY A O 1
ATOM 751 N N . LEU A 1 101 ? -8.621 -10.865 27.479 1.00 72.06 101 LEU A N 1
ATOM 752 C CA . LEU A 1 101 ? -9.710 -9.992 27.919 1.00 72.06 101 LEU A CA 1
ATOM 753 C C . LEU A 1 101 ? -11.066 -10.532 27.449 1.00 72.06 101 LEU A C 1
ATOM 755 O O . LEU A 1 101 ? -12.013 -10.514 28.226 1.00 72.06 101 LEU A O 1
ATOM 759 N N . SER A 1 102 ? -11.161 -11.082 26.232 1.00 63.69 102 SER A N 1
ATOM 760 C CA . SER A 1 102 ? -12.372 -11.772 25.762 1.00 63.69 102 SER A CA 1
ATOM 761 C C . SER A 1 102 ? -12.743 -12.976 26.633 1.00 63.69 102 SER A C 1
ATOM 763 O O . SER A 1 102 ? -13.928 -13.235 26.822 1.00 63.69 102 SER A O 1
ATOM 765 N N . GLU A 1 103 ? -11.770 -13.704 27.183 1.00 65.69 103 GLU A N 1
ATOM 766 C CA . GLU A 1 103 ? -12.038 -14.773 28.156 1.00 65.69 103 GLU A CA 1
ATOM 767 C C . GLU A 1 103 ? -12.519 -14.198 29.499 1.00 65.69 103 GLU A C 1
ATOM 769 O O . GLU A 1 103 ? -13.436 -14.735 30.119 1.00 65.69 103 GLU A O 1
ATOM 774 N N . GLN A 1 104 ? -11.976 -13.052 29.922 1.00 60.75 104 GLN A N 1
ATOM 775 C CA . GLN A 1 104 ? -12.417 -12.339 31.125 1.00 60.75 104 GLN A CA 1
ATOM 776 C C . GLN A 1 104 ? -13.782 -11.650 30.960 1.00 60.75 104 GLN A C 1
ATOM 778 O O . GLN A 1 104 ? -14.476 -11.439 31.955 1.00 60.75 104 GLN A O 1
ATOM 783 N N . LEU A 1 105 ? -14.241 -11.378 29.734 1.00 61.41 105 LEU A N 1
ATOM 784 C CA . LEU A 1 105 ? -15.614 -10.926 29.484 1.00 61.41 105 LEU A CA 1
ATOM 785 C C . LEU A 1 105 ? -16.665 -11.946 29.950 1.00 61.41 105 LEU A C 1
ATOM 787 O O . LEU A 1 105 ? -17.779 -11.553 30.285 1.00 61.41 105 LEU A O 1
ATOM 791 N N . VAL A 1 106 ? -16.316 -13.229 30.075 1.00 61.97 106 VAL A N 1
ATOM 792 C CA . VAL A 1 106 ? -17.214 -14.236 30.665 1.00 61.97 106 VAL A CA 1
ATOM 793 C C . VAL A 1 106 ? -17.453 -13.964 32.157 1.00 61.97 106 VAL A C 1
ATOM 795 O O . VAL A 1 106 ? -18.566 -14.143 32.641 1.00 61.97 106 VAL A O 1
ATOM 798 N N . THR A 1 107 ? -16.456 -13.440 32.883 1.00 62.94 107 THR A N 1
ATOM 799 C CA . THR A 1 107 ? -16.614 -13.048 34.301 1.00 62.94 107 THR A CA 1
ATOM 800 C C . THR A 1 107 ? -17.397 -11.744 34.493 1.00 62.94 107 THR A C 1
ATOM 802 O O . THR A 1 107 ? -17.936 -11.497 35.573 1.00 62.94 107 THR A O 1
ATOM 805 N N . LEU A 1 108 ? -17.526 -10.928 33.440 1.00 62.69 108 LEU A N 1
ATOM 806 C CA . LEU A 1 108 ? -18.363 -9.726 33.449 1.00 62.69 108 LEU A CA 1
ATOM 807 C C . LEU A 1 108 ? -19.865 -10.056 33.448 1.00 62.69 108 LEU A C 1
ATOM 809 O O . LEU A 1 108 ? -20.626 -9.262 33.994 1.00 62.69 108 LEU A O 1
ATOM 813 N N . ASP A 1 109 ? -20.296 -11.217 32.934 1.00 63.28 109 ASP A N 1
ATOM 814 C CA . ASP A 1 109 ? -21.706 -11.651 33.015 1.00 63.28 109 ASP A CA 1
ATOM 815 C C . ASP A 1 109 ? -22.147 -11.831 34.475 1.00 63.28 109 ASP A C 1
ATOM 817 O O . ASP A 1 109 ? -23.251 -11.464 34.879 1.00 63.28 109 ASP A O 1
ATOM 821 N N . GLU A 1 110 ? -21.244 -12.336 35.311 1.00 65.19 110 GLU A N 1
ATOM 822 C CA . GLU A 1 110 ? -21.513 -12.589 36.723 1.00 65.19 110 GLU A CA 1
ATOM 823 C C . GLU A 1 110 ? -21.530 -11.288 37.542 1.00 65.19 110 GLU A C 1
ATOM 825 O O . GLU A 1 110 ? -22.376 -11.117 38.423 1.00 65.19 110 GLU A O 1
ATOM 830 N N . LEU A 1 111 ? -20.674 -10.321 37.187 1.00 66.12 111 LEU A N 1
ATOM 831 C CA . LEU A 1 111 ? -20.686 -8.970 37.753 1.00 66.12 111 LEU A CA 1
ATOM 832 C C . LEU A 1 111 ? -21.908 -8.157 37.287 1.00 66.12 111 LEU A C 1
ATOM 834 O O . LEU A 1 111 ? -22.507 -7.445 38.090 1.00 66.12 111 LEU A O 1
ATOM 838 N N . ALA A 1 112 ? -22.327 -8.298 36.026 1.00 67.44 112 ALA A N 1
ATOM 839 C CA . ALA A 1 112 ? -23.525 -7.659 35.479 1.00 67.44 112 ALA A CA 1
ATOM 840 C C . ALA A 1 112 ? -24.806 -8.145 36.176 1.00 67.44 112 ALA A C 1
ATOM 842 O O . ALA A 1 112 ? -25.702 -7.346 36.455 1.00 67.44 112 ALA A O 1
ATOM 843 N N . ARG A 1 113 ? -24.868 -9.434 36.540 1.00 68.75 113 ARG A N 1
ATOM 844 C CA . ARG A 1 113 ? -25.962 -10.000 37.350 1.00 68.75 113 ARG A CA 1
ATOM 845 C C . ARG A 1 113 ? -25.990 -9.457 38.780 1.00 68.75 113 ARG A C 1
ATOM 847 O O . ARG A 1 113 ? -27.068 -9.326 39.353 1.00 68.75 113 ARG A O 1
ATOM 854 N N . GLN A 1 114 ? -24.829 -9.153 39.362 1.00 72.81 114 GLN A N 1
ATOM 855 C CA . GLN A 1 114 ? -24.709 -8.663 40.744 1.00 72.81 114 GLN A CA 1
ATOM 856 C C . GLN A 1 114 ? -24.828 -7.135 40.861 1.00 72.81 114 GLN A C 1
ATOM 858 O O . GLN A 1 114 ? -25.240 -6.629 41.904 1.00 72.81 114 GLN A O 1
ATOM 863 N N . ALA A 1 115 ? -24.509 -6.396 39.797 1.00 76.25 115 ALA A N 1
ATOM 864 C CA . ALA A 1 115 ? -24.542 -4.938 39.742 1.00 76.25 115 ALA A CA 1
ATOM 865 C C . ALA A 1 115 ? -25.366 -4.446 38.533 1.00 76.25 115 ALA A C 1
ATOM 867 O O . ALA A 1 115 ? -24.806 -3.888 37.585 1.00 76.25 115 ALA A O 1
ATOM 868 N N . PRO A 1 116 ? -26.707 -4.588 38.561 1.00 70.06 116 PRO A N 1
ATOM 869 C CA . PRO A 1 116 ? -27.576 -4.210 37.442 1.00 70.06 116 PRO A CA 1
ATOM 870 C C . PRO A 1 116 ? -27.459 -2.730 37.036 1.00 70.06 116 PRO A C 1
ATOM 872 O O . PRO A 1 116 ? -27.648 -2.398 35.870 1.00 70.06 116 PRO A O 1
ATOM 875 N N . GLY A 1 117 ? -27.075 -1.839 37.960 1.00 78.25 117 GLY A N 1
ATOM 876 C CA . GLY A 1 117 ? -26.794 -0.433 37.643 1.00 78.25 117 GLY A CA 1
ATOM 877 C C . GLY A 1 117 ? -25.550 -0.224 36.768 1.00 78.25 117 GLY A C 1
ATOM 878 O O . GLY A 1 117 ? -25.533 0.689 35.950 1.00 78.25 117 GLY A O 1
ATOM 879 N N . PHE A 1 118 ? -24.530 -1.082 36.885 1.00 76.88 118 PHE A N 1
ATOM 880 C CA . PHE A 1 118 ? -23.342 -1.029 36.026 1.00 76.88 118 PHE A CA 1
ATOM 881 C C . PHE A 1 118 ? -23.660 -1.522 34.613 1.00 76.88 118 PHE A C 1
ATOM 883 O O . PHE A 1 118 ? -23.234 -0.899 33.642 1.00 76.88 118 PHE A O 1
ATOM 890 N N . ALA A 1 119 ? -24.453 -2.593 34.501 1.00 77.94 119 ALA A N 1
ATOM 891 C CA . ALA A 1 119 ? -24.935 -3.103 33.220 1.00 77.94 119 ALA A CA 1
ATOM 892 C C . ALA A 1 119 ? -25.799 -2.060 32.492 1.00 77.94 119 ALA A C 1
ATOM 894 O O . ALA A 1 119 ? -25.572 -1.792 31.319 1.00 77.94 119 ALA A O 1
ATOM 895 N N . ALA A 1 120 ? -26.728 -1.409 33.201 1.00 81.44 120 ALA A N 1
ATOM 896 C CA . ALA A 1 120 ? -27.527 -0.324 32.633 1.00 81.44 120 ALA A CA 1
ATOM 897 C C . ALA A 1 120 ? -26.646 0.842 32.153 1.00 81.44 120 ALA A C 1
ATOM 899 O O . ALA A 1 120 ? -26.751 1.250 31.006 1.00 81.44 120 ALA A O 1
ATOM 900 N N . MET A 1 121 ? -25.699 1.302 32.978 1.00 78.94 121 MET A N 1
ATOM 901 C CA . MET A 1 121 ? -24.786 2.393 32.615 1.00 78.94 121 MET A CA 1
ATOM 902 C C . MET A 1 121 ? -23.901 2.061 31.403 1.00 78.94 121 MET A C 1
ATOM 904 O O . MET A 1 121 ? -23.637 2.930 30.578 1.00 78.94 121 MET A O 1
ATOM 908 N N . THR A 1 122 ? -23.430 0.817 31.277 1.00 79.69 122 THR A N 1
ATOM 909 C CA . THR A 1 122 ? -22.640 0.395 30.108 1.00 79.69 122 THR A CA 1
ATOM 910 C C . THR A 1 122 ? -23.495 0.271 28.853 1.00 79.69 122 THR A C 1
ATOM 912 O O . THR A 1 122 ? -23.040 0.679 27.787 1.00 79.69 122 THR A O 1
ATOM 915 N N . VAL A 1 123 ? -24.729 -0.231 28.966 1.00 84.25 123 VAL A N 1
ATOM 916 C CA . VAL A 1 123 ? -25.694 -0.252 27.854 1.00 84.25 123 VAL A CA 1
ATOM 917 C C . VAL A 1 123 ? -26.028 1.173 27.407 1.00 84.25 123 VAL A C 1
ATOM 919 O O . VAL A 1 123 ? -25.922 1.458 26.219 1.00 84.25 123 VAL A O 1
ATOM 922 N N . ASP A 1 124 ? -26.292 2.090 28.341 1.00 84.50 124 ASP A N 1
ATOM 923 C CA . ASP A 1 124 ? -26.564 3.501 28.043 1.00 84.50 124 ASP A CA 1
ATOM 924 C C . ASP A 1 124 ? -25.373 4.176 27.337 1.00 84.50 124 ASP A C 1
ATOM 926 O O . ASP A 1 124 ? -25.554 4.896 26.356 1.00 84.50 124 ASP A O 1
ATOM 930 N N . MET A 1 125 ? -24.136 3.911 27.780 1.00 83.19 125 MET A N 1
ATOM 931 C CA . MET A 1 125 ? -22.928 4.419 27.115 1.00 83.19 125 MET A CA 1
ATOM 932 C C . MET A 1 125 ? -22.775 3.888 25.686 1.00 83.19 125 MET A C 1
ATOM 934 O O . MET A 1 125 ? -22.362 4.631 24.793 1.00 83.19 125 MET A O 1
ATOM 938 N N . ILE A 1 126 ? -23.083 2.608 25.461 1.00 84.00 126 ILE A N 1
ATOM 939 C CA . ILE A 1 126 ? -23.045 2.003 24.126 1.00 84.00 126 ILE A CA 1
ATOM 940 C C . ILE A 1 126 ? -24.134 2.629 23.247 1.00 84.00 126 ILE A C 1
ATOM 942 O O . ILE A 1 126 ? -23.839 3.045 22.128 1.00 84.00 126 ILE A O 1
ATOM 946 N N . ASP A 1 127 ? -25.358 2.777 23.750 1.00 84.69 127 ASP A N 1
ATOM 947 C CA . ASP A 1 127 ? -26.470 3.378 23.009 1.00 84.69 127 ASP A CA 1
ATOM 948 C C . ASP A 1 127 ? -26.203 4.847 22.650 1.00 84.69 127 ASP A C 1
ATOM 950 O O . ASP A 1 127 ? -26.462 5.275 21.517 1.00 84.69 127 ASP A O 1
ATOM 954 N N . GLU A 1 128 ? -25.618 5.619 23.568 1.00 85.75 128 GLU A N 1
ATOM 955 C CA . GLU A 1 128 ? -25.228 7.005 23.315 1.00 85.75 128 GLU A CA 1
ATOM 956 C C . GLU A 1 128 ? -24.083 7.102 22.295 1.00 85.75 128 GLU A C 1
ATOM 958 O O . GLU A 1 128 ? -24.116 7.969 21.417 1.00 85.75 128 GLU A O 1
ATOM 963 N N . LEU A 1 129 ? -23.129 6.163 22.312 1.00 79.38 129 LEU A N 1
ATOM 964 C CA . LEU A 1 129 ? -22.095 6.046 21.281 1.00 79.38 129 LEU A CA 1
ATOM 965 C C . LEU A 1 129 ? -22.712 5.746 19.904 1.00 79.38 129 LEU A C 1
ATOM 967 O O . LEU A 1 129 ? -22.387 6.413 18.919 1.00 79.38 129 LEU A O 1
ATOM 971 N N . TYR A 1 130 ? -23.651 4.800 19.828 1.00 75.81 130 TYR A N 1
ATOM 972 C CA . TYR A 1 130 ? -24.386 4.494 18.596 1.00 75.81 130 TYR A CA 1
ATOM 973 C C . TYR A 1 130 ? -25.179 5.701 18.085 1.00 75.81 130 TYR A C 1
ATOM 975 O O . TYR A 1 130 ? -25.235 5.955 16.878 1.00 75.81 130 TYR A O 1
ATOM 983 N N . ALA A 1 131 ? -25.802 6.469 18.978 1.00 81.25 131 ALA A N 1
ATOM 984 C CA . ALA A 1 131 ? -26.508 7.692 18.615 1.00 81.25 131 ALA A CA 1
ATOM 985 C C . ALA A 1 131 ? -25.549 8.790 18.124 1.00 81.25 131 ALA A C 1
ATOM 987 O O . ALA A 1 131 ? -25.851 9.475 17.144 1.00 81.25 131 ALA A O 1
ATOM 988 N N . ALA A 1 132 ? -24.387 8.944 18.763 1.00 79.00 132 ALA A N 1
ATOM 989 C CA . ALA A 1 132 ? -23.368 9.915 18.380 1.00 79.00 132 ALA A CA 1
ATOM 990 C C . ALA A 1 132 ? -22.772 9.618 16.995 1.00 79.00 132 ALA A C 1
ATOM 992 O O . ALA A 1 132 ? -22.619 10.536 16.190 1.00 79.00 132 ALA A O 1
ATOM 993 N N . ILE A 1 133 ? -22.505 8.346 16.685 1.00 74.69 133 ILE A N 1
ATOM 994 C CA . ILE A 1 133 ? -21.948 7.946 15.386 1.00 74.69 133 ILE A CA 1
ATOM 995 C C . ILE A 1 133 ? -23.000 8.064 14.272 1.00 74.69 133 ILE A C 1
ATOM 997 O O . ILE A 1 133 ? -22.704 8.595 13.201 1.00 74.69 133 ILE A O 1
ATOM 1001 N N . ARG A 1 134 ? -24.263 7.703 14.543 1.00 76.19 134 ARG A N 1
ATOM 1002 C CA . ARG A 1 134 ? -25.366 7.926 13.589 1.00 76.19 134 ARG A CA 1
ATOM 1003 C C . ARG A 1 134 ? -25.570 9.404 13.255 1.00 76.19 134 ARG A C 1
ATOM 1005 O O . ARG A 1 134 ? -25.841 9.732 12.104 1.00 76.19 134 ARG A O 1
ATOM 1012 N N . LYS A 1 135 ? -25.391 10.315 14.221 1.00 78.56 135 LYS A N 1
ATOM 1013 C CA . LYS A 1 135 ? -25.442 11.772 13.972 1.00 78.56 135 LYS A CA 1
ATOM 1014 C C . LYS A 1 135 ? -24.347 12.263 13.018 1.00 78.56 135 LYS A C 1
ATOM 1016 O O . LYS A 1 135 ? -24.538 13.295 12.385 1.00 78.56 135 LYS A O 1
ATOM 1021 N N . GLN A 1 136 ? -23.234 11.541 12.896 1.00 74.50 136 GLN A N 1
ATOM 1022 C CA . GLN A 1 136 ? -22.166 11.836 11.934 1.00 74.50 136 GLN A CA 1
ATOM 1023 C C . GLN A 1 136 ? -22.439 11.247 10.537 1.00 74.50 136 GLN A C 1
ATOM 1025 O O . GLN A 1 136 ? -21.603 11.378 9.649 1.00 74.50 136 GLN A O 1
ATOM 1030 N N . GLY A 1 137 ? -23.604 10.623 10.320 1.00 67.75 137 GLY A N 1
ATOM 1031 C CA . GLY A 1 137 ? -23.993 10.043 9.032 1.00 67.75 137 GLY A CA 1
ATOM 1032 C C . GLY A 1 137 ? -23.319 8.706 8.717 1.00 67.75 137 GLY A C 1
ATOM 1033 O O . GLY A 1 137 ? -23.424 8.226 7.592 1.00 67.75 137 GLY A O 1
ATOM 1034 N N . ILE A 1 138 ? -22.636 8.102 9.693 1.00 69.81 138 ILE A N 1
ATOM 1035 C CA . ILE A 1 138 ? -22.008 6.789 9.553 1.00 69.81 138 ILE A CA 1
ATOM 1036 C C . ILE A 1 138 ? -23.013 5.744 10.038 1.00 69.81 138 ILE A C 1
ATOM 1038 O O . ILE A 1 138 ? -23.298 5.648 11.234 1.00 69.81 138 ILE A O 1
ATOM 1042 N N . ASP A 1 139 ? -23.558 4.962 9.107 1.00 75.88 139 ASP A N 1
ATOM 1043 C CA . ASP A 1 139 ? -24.340 3.780 9.455 1.00 75.88 139 ASP A CA 1
ATOM 1044 C C . ASP A 1 139 ? -23.374 2.667 9.874 1.00 75.88 139 ASP A C 1
ATOM 1046 O O . ASP A 1 139 ? -22.652 2.095 9.051 1.00 75.88 139 ASP A O 1
ATOM 1050 N N . LEU A 1 140 ? -23.298 2.425 11.184 1.00 70.62 140 LEU A N 1
ATOM 1051 C CA . LEU A 1 140 ? -22.358 1.479 11.776 1.00 70.62 140 LEU A CA 1
ATOM 1052 C C . LEU A 1 140 ? -22.607 0.051 11.286 1.00 70.62 140 LEU A C 1
ATOM 1054 O O . LEU A 1 140 ? -21.655 -0.711 11.157 1.00 70.62 140 LEU A O 1
ATOM 1058 N N . GLU A 1 141 ? -23.859 -0.311 11.003 1.00 76.25 141 GLU A N 1
ATOM 1059 C CA . GLU A 1 141 ? -24.211 -1.669 10.596 1.00 76.25 141 GLU A CA 1
ATOM 1060 C C . GLU A 1 141 ? -23.799 -1.925 9.146 1.00 76.25 141 GLU A C 1
ATOM 1062 O O . GLU A 1 141 ? -23.144 -2.931 8.847 1.00 76.25 141 GLU A O 1
ATOM 1067 N N . ASP A 1 142 ? -24.082 -0.971 8.260 1.00 76.44 142 ASP A N 1
ATOM 1068 C CA . ASP A 1 142 ? -23.646 -1.044 6.867 1.00 76.44 142 ASP A CA 1
ATOM 1069 C C . ASP A 1 142 ? -22.128 -0.924 6.743 1.00 76.44 142 ASP A C 1
ATOM 1071 O O . ASP A 1 142 ? -21.505 -1.704 6.022 1.00 76.44 142 ASP A O 1
ATOM 1075 N N . THR A 1 143 ? -21.505 -0.020 7.499 1.00 78.12 143 THR A N 1
ATOM 1076 C CA . THR A 1 143 ? -20.046 0.153 7.514 1.00 78.12 143 THR A CA 1
ATOM 1077 C C . THR A 1 143 ? -19.352 -1.080 8.086 1.00 78.12 143 THR A C 1
ATOM 1079 O O . THR A 1 143 ? -18.344 -1.521 7.537 1.00 78.12 143 THR A O 1
ATOM 1082 N N . ALA A 1 144 ? -19.892 -1.695 9.143 1.00 78.62 144 ALA A N 1
ATOM 1083 C CA . ALA A 1 144 ? -19.350 -2.934 9.693 1.00 78.62 144 ALA A CA 1
ATOM 1084 C C . ALA A 1 144 ? -19.492 -4.090 8.700 1.00 78.62 144 ALA A C 1
ATOM 1086 O O . ALA A 1 144 ? -18.535 -4.832 8.491 1.00 78.62 144 ALA A O 1
ATOM 1087 N N . ARG A 1 145 ? -20.645 -4.226 8.035 1.00 80.06 145 ARG A N 1
ATOM 1088 C CA . ARG A 1 145 ? -20.871 -5.258 7.013 1.00 80.06 145 ARG A CA 1
ATOM 1089 C C . ARG A 1 145 ? -19.934 -5.080 5.822 1.00 80.06 145 ARG A C 1
ATOM 1091 O O . ARG A 1 145 ? -19.295 -6.042 5.396 1.00 80.06 145 ARG A O 1
ATOM 1098 N N . GLN A 1 146 ? -19.833 -3.862 5.297 1.00 82.56 146 GLN A N 1
ATOM 1099 C CA . GLN A 1 146 ? -18.940 -3.526 4.189 1.00 82.56 146 GLN A CA 1
ATOM 1100 C C . GLN A 1 146 ? -17.477 -3.712 4.588 1.00 82.56 146 GLN A C 1
ATOM 1102 O O . GLN A 1 146 ? -16.715 -4.301 3.828 1.00 82.56 146 GLN A O 1
ATOM 1107 N N . GLY A 1 147 ? -17.107 -3.305 5.803 1.00 80.62 147 GLY A N 1
ATOM 1108 C CA . GLY A 1 147 ? -15.787 -3.524 6.381 1.00 80.62 147 GLY A CA 1
ATOM 1109 C C . GLY A 1 147 ? -15.451 -5.007 6.499 1.00 80.62 147 GLY A C 1
ATOM 1110 O O . GLY A 1 147 ? -14.367 -5.416 6.099 1.00 80.62 147 GLY A O 1
ATOM 1111 N N . LEU A 1 148 ? -16.393 -5.842 6.947 1.00 84.75 148 LEU A N 1
ATOM 1112 C CA . LEU A 1 148 ? -16.203 -7.291 7.033 1.00 84.75 148 LEU A CA 1
ATOM 1113 C C . LEU A 1 148 ? -16.021 -7.927 5.649 1.00 84.75 148 LEU A C 1
ATOM 1115 O O . LEU A 1 148 ? -15.175 -8.801 5.475 1.00 84.75 148 LEU A O 1
ATOM 1119 N N . VAL A 1 149 ? -16.792 -7.484 4.650 1.00 85.56 149 VAL A N 1
ATOM 1120 C CA . VAL A 1 149 ? -16.661 -7.953 3.261 1.00 85.56 149 VAL A CA 1
ATOM 1121 C C . VAL A 1 149 ? -15.337 -7.493 2.653 1.00 85.56 149 VAL A C 1
ATOM 1123 O O . VAL A 1 149 ? -14.652 -8.299 2.025 1.00 85.56 149 VAL A O 1
ATOM 1126 N N . ALA A 1 150 ? -14.947 -6.237 2.865 1.00 79.00 150 ALA A N 1
ATOM 1127 C CA . ALA A 1 150 ? -13.673 -5.692 2.417 1.00 79.00 150 ALA A CA 1
ATOM 1128 C C . ALA A 1 150 ? -12.499 -6.435 3.064 1.00 79.00 150 ALA A C 1
ATOM 1130 O O . ALA A 1 150 ? -11.603 -6.878 2.353 1.00 79.00 150 ALA A O 1
ATOM 1131 N N . LEU A 1 151 ? -12.548 -6.669 4.380 1.00 82.00 151 LEU A N 1
ATOM 1132 C CA . LEU A 1 151 ? -11.563 -7.467 5.110 1.00 82.00 151 LEU A CA 1
ATOM 1133 C C . LEU A 1 151 ? -11.500 -8.896 4.580 1.00 82.00 151 LEU A C 1
ATOM 1135 O O . LEU A 1 151 ? -10.412 -9.391 4.312 1.00 82.00 151 LEU A O 1
ATOM 1139 N N . ARG A 1 152 ? -12.644 -9.552 4.359 1.00 85.62 152 ARG A N 1
ATOM 1140 C CA . ARG A 1 152 ? -12.683 -10.897 3.770 1.00 85.62 152 ARG A CA 1
ATOM 1141 C C . ARG A 1 152 ? -12.032 -10.920 2.388 1.00 85.62 152 ARG A C 1
ATOM 1143 O O . ARG A 1 152 ? -11.253 -11.822 2.101 1.00 85.62 152 ARG A O 1
ATOM 1150 N N . ASN A 1 153 ? -12.341 -9.942 1.541 1.00 79.75 153 ASN A N 1
ATOM 1151 C CA . ASN A 1 153 ? -11.783 -9.850 0.194 1.00 79.75 153 ASN A CA 1
ATOM 1152 C C . ASN A 1 153 ? -10.276 -9.549 0.228 1.00 79.75 153 ASN A C 1
ATOM 1154 O O . ASN A 1 153 ? -9.527 -10.114 -0.562 1.00 79.75 153 ASN A O 1
ATOM 1158 N N . LEU A 1 154 ? -9.819 -8.716 1.165 1.00 80.50 154 LEU A N 1
ATOM 1159 C CA . LEU A 1 154 ? -8.407 -8.395 1.373 1.00 80.50 154 LEU A CA 1
ATOM 1160 C C . LEU A 1 154 ? -7.639 -9.621 1.884 1.00 80.50 154 LEU A C 1
ATOM 1162 O O . LEU A 1 154 ? -6.579 -9.945 1.357 1.00 80.50 154 LEU A O 1
ATOM 1166 N N . VAL A 1 155 ? -8.209 -10.368 2.834 1.00 82.44 155 VAL A N 1
ATOM 1167 C CA . VAL A 1 155 ? -7.657 -11.647 3.303 1.00 82.44 155 VAL A CA 1
ATOM 1168 C C . VAL A 1 155 ? -7.606 -12.667 2.164 1.00 82.44 155 VAL A C 1
ATOM 1170 O O . VAL A 1 155 ? -6.590 -13.336 2.008 1.00 82.44 155 VAL A O 1
ATOM 1173 N N . ALA A 1 156 ? -8.646 -12.758 1.331 1.00 79.12 156 ALA A N 1
ATOM 1174 C CA . ALA A 1 156 ? -8.651 -13.636 0.161 1.00 79.12 156 ALA A CA 1
ATOM 1175 C C . ALA A 1 156 ? -7.562 -13.245 -0.855 1.00 79.12 156 ALA A C 1
ATOM 1177 O O . ALA A 1 156 ? -6.845 -14.112 -1.348 1.00 79.12 156 ALA A O 1
ATOM 1178 N N . LEU A 1 157 ? -7.375 -11.946 -1.106 1.00 80.56 157 LEU A N 1
ATOM 1179 C CA . LEU A 1 157 ? -6.280 -11.420 -1.924 1.00 80.56 157 LEU A CA 1
ATOM 1180 C C . LEU A 1 157 ? -4.909 -11.757 -1.330 1.00 80.56 157 LEU A C 1
ATOM 1182 O O . LEU A 1 157 ? -4.037 -12.232 -2.049 1.00 80.56 157 LEU A O 1
ATOM 1186 N N . MET A 1 158 ? -4.712 -11.576 -0.024 1.00 77.69 158 MET A N 1
ATOM 1187 C CA . MET A 1 158 ? -3.459 -11.935 0.653 1.00 77.69 158 MET A CA 1
ATOM 1188 C C . MET A 1 158 ? -3.176 -13.438 0.636 1.00 77.69 158 MET A C 1
ATOM 1190 O O . MET A 1 158 ? -2.019 -13.852 0.608 1.00 77.69 158 MET A O 1
ATOM 1194 N N . GLN A 1 159 ? -4.222 -14.261 0.675 1.00 80.81 159 GLN A N 1
ATOM 1195 C CA . GLN A 1 159 ? -4.101 -15.715 0.631 1.00 80.81 159 GLN A CA 1
ATOM 1196 C C . GLN A 1 159 ? -3.961 -16.271 -0.786 1.00 80.81 159 GLN A C 1
ATOM 1198 O O . GLN A 1 159 ? -3.595 -17.445 -0.905 1.00 80.81 159 GLN A O 1
ATOM 1203 N N . SER A 1 160 ? -4.219 -15.457 -1.814 1.00 84.25 160 SER A N 1
ATOM 1204 C CA . SER A 1 160 ? -4.082 -15.852 -3.214 1.00 84.25 160 SER A CA 1
ATOM 1205 C C . SER A 1 160 ? -2.670 -16.351 -3.515 1.00 84.25 160 SER A C 1
ATOM 1207 O O . SER A 1 160 ? -1.673 -15.868 -2.958 1.00 84.25 160 SER A O 1
ATOM 1209 N N . ASP A 1 161 ? -2.588 -17.357 -4.379 1.00 82.81 161 ASP A N 1
ATOM 1210 C CA . ASP A 1 161 ? -1.311 -17.952 -4.758 1.00 82.81 161 ASP A CA 1
ATOM 1211 C C . ASP A 1 161 ? -0.470 -16.954 -5.561 1.00 82.81 161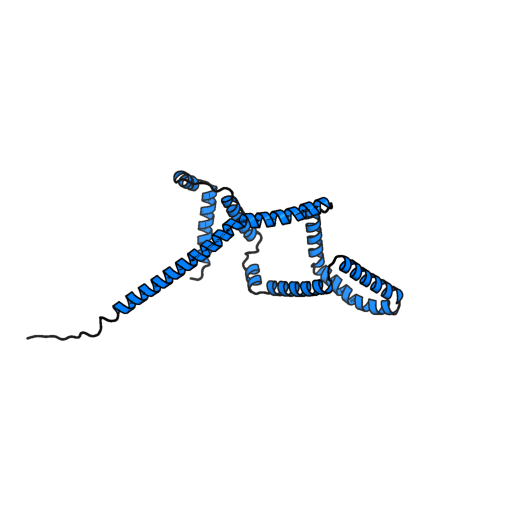 ASP A C 1
ATOM 1213 O O . ASP A 1 161 ? 0.752 -16.936 -5.432 1.00 82.81 161 ASP A O 1
ATOM 1217 N N . GLU A 1 162 ? -1.116 -16.039 -6.286 1.00 81.19 162 GLU A N 1
ATOM 1218 C CA . GLU A 1 162 ? -0.488 -14.930 -6.996 1.00 81.19 162 GLU A CA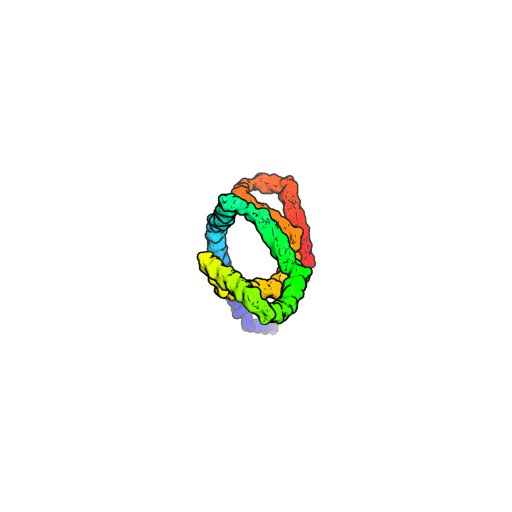 1
ATOM 1219 C C . GLU A 1 162 ? 0.185 -13.949 -6.033 1.00 81.19 162 GLU A C 1
ATOM 1221 O O . GLU A 1 162 ? 1.340 -13.583 -6.243 1.00 81.19 162 GLU A O 1
ATOM 1226 N N . MET A 1 163 ? -0.489 -13.549 -4.949 1.00 81.12 163 MET A N 1
ATOM 1227 C CA . MET A 1 163 ? 0.090 -12.640 -3.955 1.00 81.12 163 MET A CA 1
ATOM 1228 C C . MET A 1 163 ? 1.248 -13.301 -3.204 1.00 81.12 163 MET A C 1
ATOM 1230 O O . MET A 1 163 ? 2.292 -12.682 -3.011 1.00 81.12 163 MET A O 1
ATOM 1234 N N . LYS A 1 164 ? 1.123 -14.584 -2.844 1.00 78.94 164 LYS A N 1
ATOM 1235 C CA . LYS A 1 164 ? 2.230 -15.354 -2.252 1.00 78.94 164 LYS A CA 1
ATOM 1236 C C . LYS A 1 164 ? 3.401 -15.508 -3.220 1.00 78.94 164 LYS A C 1
ATOM 1238 O O . LYS A 1 164 ? 4.552 -15.365 -2.807 1.00 78.94 164 LYS A O 1
ATOM 1243 N N . ALA A 1 165 ? 3.140 -15.763 -4.500 1.00 78.81 165 ALA A N 1
ATOM 1244 C CA . ALA A 1 165 ? 4.167 -15.802 -5.536 1.00 78.81 165 ALA A CA 1
ATOM 1245 C C . ALA A 1 165 ? 4.856 -14.436 -5.676 1.00 78.81 165 ALA A C 1
ATOM 1247 O O . ALA A 1 165 ? 6.080 -14.363 -5.740 1.00 78.81 165 ALA A O 1
ATOM 1248 N N . LEU A 1 166 ? 4.101 -13.338 -5.618 1.00 79.94 166 LEU A N 1
ATOM 1249 C CA . LEU A 1 166 ? 4.652 -11.988 -5.695 1.00 79.94 166 LEU A CA 1
ATOM 1250 C C . LEU A 1 166 ? 5.506 -11.643 -4.462 1.00 79.94 166 LEU A C 1
ATOM 1252 O O . LEU A 1 166 ? 6.624 -11.152 -4.611 1.00 79.94 166 LEU A O 1
ATOM 1256 N N . MET A 1 167 ? 5.037 -11.981 -3.255 1.00 78.31 167 MET A N 1
ATOM 1257 C CA . MET A 1 167 ? 5.796 -11.812 -2.008 1.00 78.31 167 MET A CA 1
ATOM 1258 C C . MET A 1 167 ? 7.068 -12.674 -1.987 1.00 78.31 167 MET A C 1
ATOM 1260 O O . MET A 1 167 ? 8.113 -12.215 -1.536 1.00 78.31 167 MET A O 1
ATOM 1264 N N . SER A 1 168 ? 7.000 -13.906 -2.498 1.00 79.19 168 SER A N 1
ATOM 1265 C CA . SER A 1 168 ? 8.133 -14.845 -2.524 1.00 79.19 168 SER A CA 1
ATOM 1266 C C . SER A 1 168 ? 9.111 -14.626 -3.684 1.00 79.19 168 SER A C 1
ATOM 1268 O O . SER A 1 168 ? 10.260 -15.053 -3.600 1.00 79.19 168 SER A O 1
ATOM 1270 N N . SER A 1 169 ? 8.701 -13.927 -4.747 1.00 75.38 169 SER A N 1
ATOM 1271 C CA . SER A 1 169 ? 9.546 -13.632 -5.917 1.00 75.38 169 SER A CA 1
ATOM 1272 C C . SER A 1 169 ? 10.601 -12.544 -5.678 1.00 75.38 169 SER A C 1
ATOM 1274 O O . SER A 1 169 ? 11.390 -12.249 -6.576 1.00 75.38 169 SER A O 1
ATOM 1276 N N . GLY A 1 170 ? 10.632 -11.936 -4.485 1.00 75.00 170 GLY A N 1
ATOM 1277 C CA . GLY A 1 170 ? 11.576 -10.869 -4.129 1.00 75.00 170 GLY A CA 1
ATOM 1278 C C . GLY A 1 170 ? 11.260 -9.511 -4.771 1.00 75.00 170 GLY A C 1
ATOM 1279 O O . GLY A 1 170 ? 12.036 -8.562 -4.647 1.00 75.00 170 GLY A O 1
ATOM 1280 N N . VAL A 1 171 ? 10.110 -9.380 -5.444 1.00 77.19 171 VAL A N 1
ATOM 1281 C CA . VAL A 1 171 ? 9.626 -8.106 -6.010 1.00 77.19 171 VAL A CA 1
ATOM 1282 C C . VAL A 1 171 ? 9.348 -7.078 -4.909 1.00 77.19 171 VAL A C 1
ATOM 1284 O O . VAL A 1 171 ? 9.586 -5.888 -5.101 1.00 77.19 171 VAL A O 1
ATOM 1287 N N . LEU A 1 172 ? 8.911 -7.540 -3.734 1.00 78.06 172 LEU A N 1
ATOM 1288 C CA . LEU A 1 172 ? 8.653 -6.697 -2.564 1.00 78.06 172 LEU A CA 1
ATOM 1289 C C . LEU A 1 172 ? 9.878 -6.518 -1.651 1.00 78.06 172 LEU A C 1
ATOM 1291 O O . LEU A 1 172 ? 9.761 -5.900 -0.594 1.00 78.06 172 LEU A O 1
ATOM 1295 N N . ASP A 1 173 ? 11.055 -7.031 -2.033 1.00 82.81 173 ASP A N 1
ATOM 1296 C CA . ASP A 1 173 ? 12.267 -6.802 -1.248 1.00 82.81 173 ASP A CA 1
ATOM 1297 C C . ASP A 1 173 ? 12.643 -5.311 -1.258 1.00 82.81 173 ASP A C 1
ATOM 1299 O O . ASP A 1 173 ? 12.613 -4.675 -2.319 1.00 82.81 173 ASP A O 1
ATOM 1303 N N . PRO A 1 174 ? 13.107 -4.743 -0.126 1.00 79.44 174 PRO A N 1
ATOM 1304 C CA . PRO A 1 174 ? 13.439 -3.320 -0.029 1.00 79.44 174 PRO A CA 1
ATOM 1305 C C . PRO A 1 174 ? 14.428 -2.847 -1.101 1.00 79.44 174 PRO A C 1
ATOM 1307 O O . PRO A 1 174 ? 14.319 -1.737 -1.617 1.00 79.44 174 PRO A O 1
ATOM 1310 N N . LYS A 1 175 ? 15.391 -3.700 -1.472 1.00 81.62 175 LYS A N 1
ATOM 1311 C CA . LYS A 1 175 ? 16.384 -3.396 -2.513 1.00 81.62 175 LYS A CA 1
ATOM 1312 C C . LYS A 1 175 ? 15.771 -3.398 -3.915 1.00 81.62 175 LYS A C 1
ATOM 1314 O O . LYS A 1 175 ? 16.122 -2.541 -4.722 1.00 81.62 175 LYS A O 1
ATOM 1319 N N . THR A 1 176 ? 14.857 -4.323 -4.203 1.00 84.88 176 THR A N 1
ATOM 1320 C CA . THR A 1 176 ? 14.153 -4.398 -5.491 1.00 84.88 176 THR A CA 1
ATOM 1321 C C . THR A 1 176 ? 13.234 -3.193 -5.663 1.00 84.88 176 THR A C 1
ATOM 1323 O O . THR A 1 176 ? 13.302 -2.511 -6.685 1.00 84.88 176 THR A O 1
ATOM 1326 N N . LEU A 1 177 ? 12.474 -2.851 -4.618 1.00 84.00 177 LEU A N 1
ATOM 1327 C CA . LEU A 1 177 ? 11.615 -1.667 -4.586 1.00 84.00 177 LEU A CA 1
ATOM 1328 C C . LEU A 1 177 ? 12.404 -0.367 -4.779 1.00 84.00 177 LEU A C 1
ATOM 1330 O O . LEU A 1 177 ? 11.950 0.510 -5.506 1.00 84.00 177 LEU A O 1
ATOM 1334 N N . GLN A 1 178 ? 13.603 -0.241 -4.198 1.00 83.69 178 GLN A N 1
ATOM 1335 C CA . GLN A 1 178 ? 14.468 0.926 -4.421 1.00 83.69 178 GLN A CA 1
ATOM 1336 C C . GLN A 1 178 ? 14.905 1.063 -5.882 1.00 83.69 178 GLN A C 1
ATOM 1338 O O . GLN A 1 178 ? 14.884 2.166 -6.425 1.00 83.69 178 GLN A O 1
ATOM 1343 N N . VAL A 1 179 ? 15.287 -0.040 -6.534 1.00 85.88 179 VAL A N 1
ATOM 1344 C CA . VAL A 1 179 ? 15.689 -0.021 -7.949 1.00 85.88 179 VAL A CA 1
ATOM 1345 C C . VAL A 1 179 ? 14.493 0.297 -8.847 1.00 85.88 179 VAL A C 1
ATOM 1347 O O . VAL A 1 179 ? 14.611 1.142 -9.733 1.00 85.88 179 VAL A O 1
ATOM 1350 N N . MET A 1 180 ? 13.333 -0.316 -8.592 1.00 83.38 180 MET A N 1
ATOM 1351 C CA . MET A 1 180 ? 12.095 -0.016 -9.319 1.00 83.38 180 MET A CA 1
ATOM 1352 C C . MET A 1 180 ? 11.653 1.435 -9.112 1.00 83.38 180 MET A C 1
ATOM 1354 O O . MET A 1 180 ? 11.309 2.109 -10.078 1.00 83.38 180 MET A O 1
ATOM 1358 N N . GLY A 1 181 ? 11.727 1.943 -7.881 1.00 85.12 181 GLY A N 1
ATOM 1359 C CA . GLY A 1 181 ? 11.413 3.331 -7.549 1.00 85.12 181 GLY A CA 1
ATOM 1360 C C . GLY A 1 181 ? 12.356 4.321 -8.229 1.00 85.12 181 GLY A C 1
ATOM 1361 O O . GLY A 1 181 ? 11.898 5.300 -8.809 1.00 85.12 181 GLY A O 1
ATOM 1362 N N . ALA A 1 182 ? 13.662 4.044 -8.240 1.00 86.00 182 ALA A N 1
ATOM 1363 C CA . ALA A 1 182 ? 14.642 4.867 -8.944 1.00 86.00 182 ALA A CA 1
ATOM 1364 C C . ALA A 1 182 ? 14.418 4.864 -10.465 1.00 86.00 182 ALA A C 1
ATOM 1366 O O . ALA A 1 182 ? 14.518 5.913 -11.099 1.00 86.00 182 ALA A O 1
ATOM 1367 N N . ALA A 1 183 ? 14.080 3.711 -11.049 1.00 84.38 183 ALA A N 1
ATOM 1368 C CA . ALA A 1 183 ? 13.765 3.594 -12.470 1.00 84.38 183 ALA A CA 1
ATOM 1369 C C . ALA A 1 183 ? 12.464 4.329 -12.836 1.00 84.38 183 ALA A C 1
ATOM 1371 O O . ALA A 1 183 ? 12.445 5.087 -13.804 1.00 84.38 183 ALA A O 1
ATOM 1372 N N . ALA A 1 184 ? 11.403 4.162 -12.040 1.00 85.00 184 ALA A N 1
ATOM 1373 C CA . ALA A 1 184 ? 10.136 4.867 -12.220 1.00 85.00 184 ALA A CA 1
ATOM 1374 C C . ALA A 1 184 ? 10.317 6.385 -12.075 1.00 85.00 184 ALA A C 1
ATOM 1376 O O . ALA A 1 184 ? 9.849 7.146 -12.919 1.00 85.00 184 ALA A O 1
ATOM 1377 N N . HIS A 1 185 ? 11.066 6.826 -11.060 1.00 85.81 185 HIS A N 1
ATOM 1378 C CA . HIS A 1 185 ? 11.411 8.232 -10.880 1.00 85.81 185 HIS A CA 1
ATOM 1379 C C . HIS A 1 185 ? 12.196 8.765 -12.084 1.00 85.81 185 HIS A C 1
ATOM 1381 O O . HIS A 1 185 ? 11.832 9.796 -12.635 1.00 85.81 185 HIS A O 1
ATOM 1387 N N . ALA A 1 186 ? 13.234 8.058 -12.542 1.00 85.88 186 ALA A N 1
ATOM 1388 C CA . ALA A 1 186 ? 14.015 8.463 -13.710 1.00 85.88 186 ALA A CA 1
ATOM 1389 C C . ALA A 1 186 ? 13.161 8.549 -14.987 1.00 85.88 186 ALA A C 1
ATOM 1391 O O . ALA A 1 186 ? 13.345 9.475 -15.773 1.00 85.88 186 ALA A O 1
ATOM 1392 N N . LEU A 1 187 ? 12.205 7.633 -15.170 1.00 81.44 187 LEU A N 1
ATOM 1393 C CA . LEU A 1 187 ? 11.278 7.634 -16.302 1.00 81.44 187 LEU A CA 1
ATOM 1394 C C . LEU A 1 187 ? 10.342 8.850 -16.269 1.00 81.44 187 LEU A C 1
ATOM 1396 O O . LEU A 1 187 ? 10.233 9.572 -17.259 1.00 81.44 187 LEU A O 1
ATOM 1400 N N . VAL A 1 188 ? 9.715 9.116 -15.120 1.00 85.06 188 VAL A N 1
ATOM 1401 C CA . VAL A 1 188 ? 8.817 10.268 -14.936 1.00 85.06 188 VAL A CA 1
ATOM 1402 C C . VAL A 1 188 ? 9.587 11.588 -15.052 1.00 85.06 188 VAL A C 1
ATOM 1404 O O . VAL A 1 188 ? 9.111 12.531 -15.683 1.00 85.06 188 VAL A O 1
ATOM 1407 N N . SER A 1 189 ? 10.801 11.669 -14.501 1.00 82.50 189 SER A N 1
ATOM 1408 C CA . SER A 1 189 ? 11.666 12.846 -14.643 1.00 82.50 189 SER A CA 1
ATOM 1409 C C . SER A 1 189 ? 12.095 13.076 -16.095 1.00 82.50 189 SER A C 1
ATOM 1411 O O . SER A 1 189 ? 12.050 14.210 -16.566 1.00 82.50 189 SER A O 1
ATOM 1413 N N . ALA A 1 190 ? 12.455 12.019 -16.830 1.00 80.75 190 ALA A N 1
ATOM 1414 C CA . ALA A 1 190 ? 12.834 12.121 -18.239 1.00 80.75 190 ALA A CA 1
ATOM 1415 C C . ALA A 1 190 ? 11.662 12.555 -19.137 1.00 80.75 190 ALA A C 1
ATOM 1417 O O . ALA A 1 190 ? 11.878 13.243 -20.133 1.00 80.75 190 ALA A O 1
ATOM 1418 N N . GLN A 1 191 ? 10.427 12.195 -18.773 1.00 77.00 191 GLN A N 1
ATOM 1419 C CA . GLN A 1 191 ? 9.222 12.649 -19.469 1.00 77.00 191 GLN A CA 1
ATOM 1420 C C . GLN A 1 191 ? 8.953 14.148 -19.255 1.00 77.00 191 GLN A C 1
ATOM 1422 O O . GLN A 1 191 ? 8.476 14.818 -20.169 1.00 77.00 191 GLN A O 1
ATOM 1427 N N . ARG A 1 192 ? 9.272 14.689 -18.070 1.00 73.69 192 ARG A N 1
ATOM 1428 C CA . ARG A 1 192 ? 9.079 16.114 -17.738 1.00 73.69 192 ARG A CA 1
ATOM 1429 C C . ARG A 1 192 ? 10.114 17.037 -18.388 1.00 73.69 192 ARG A C 1
ATOM 1431 O O . ARG A 1 192 ? 9.783 18.175 -18.705 1.00 73.69 192 ARG A O 1
ATOM 1438 N N . GLU A 1 193 ? 11.334 16.554 -18.623 1.00 71.19 193 GLU A N 1
ATOM 1439 C CA . GLU A 1 193 ? 12.410 17.309 -19.284 1.00 71.19 193 GLU A CA 1
ATOM 1440 C C . GLU A 1 193 ? 12.887 16.623 -20.580 1.00 71.19 193 GLU A C 1
ATOM 1442 O O . GLU A 1 193 ? 14.008 16.104 -20.652 1.00 71.19 193 GLU A O 1
ATOM 1447 N N . PRO A 1 194 ? 12.063 16.613 -21.646 1.00 63.12 194 PRO A N 1
ATOM 1448 C CA . PRO A 1 194 ? 12.419 15.949 -22.891 1.00 63.12 194 PRO A CA 1
ATOM 1449 C C . PRO A 1 194 ? 13.588 16.670 -23.578 1.00 63.12 194 PRO A C 1
ATOM 1451 O O . PRO A 1 194 ? 13.452 17.753 -24.154 1.00 63.12 194 PRO A O 1
ATOM 1454 N N . ARG A 1 195 ? 14.770 16.046 -23.555 1.00 66.75 195 ARG A N 1
ATOM 1455 C CA . ARG A 1 195 ? 15.949 16.528 -24.285 1.00 66.75 195 ARG A CA 1
ATOM 1456 C C . ARG A 1 195 ? 15.874 16.122 -25.754 1.00 66.75 195 ARG A C 1
ATOM 1458 O O . ARG A 1 195 ? 15.882 14.941 -26.087 1.00 66.75 195 ARG A O 1
ATOM 1465 N N . ARG A 1 196 ? 15.905 17.107 -26.655 1.00 62.25 196 ARG A N 1
ATOM 1466 C CA . ARG A 1 196 ? 16.152 16.867 -28.085 1.00 62.25 196 ARG A CA 1
ATOM 1467 C C . ARG A 1 196 ? 17.619 16.478 -28.279 1.00 62.25 196 ARG A C 1
ATOM 1469 O O . ARG A 1 196 ? 18.503 17.321 -28.140 1.00 62.25 196 ARG A O 1
ATOM 1476 N N . ALA A 1 197 ? 17.883 15.210 -28.582 1.00 66.69 197 ALA A N 1
ATOM 1477 C CA . ALA A 1 197 ? 19.230 14.719 -28.858 1.00 66.69 197 ALA A CA 1
ATOM 1478 C C . ALA A 1 197 ? 19.511 14.727 -30.369 1.00 66.69 197 ALA A C 1
ATOM 1480 O O . ALA A 1 197 ? 18.844 14.040 -31.137 1.00 66.69 197 ALA A O 1
ATOM 1481 N N . GLY A 1 198 ? 20.506 15.507 -30.801 1.00 77.75 198 GLY A N 1
ATOM 1482 C CA . GLY A 1 198 ? 21.071 15.405 -32.150 1.00 77.75 198 GLY A CA 1
ATOM 1483 C C . GLY A 1 198 ? 22.117 14.280 -32.255 1.00 77.75 198 GLY A C 1
ATOM 1484 O O . GLY A 1 198 ? 22.595 13.795 -31.228 1.00 77.75 198 GLY A O 1
ATOM 1485 N N . PRO A 1 199 ? 22.552 13.895 -33.468 1.00 77.12 199 PRO A N 1
ATOM 1486 C CA . PRO A 1 199 ? 23.513 12.802 -33.677 1.00 77.12 199 PRO A CA 1
ATOM 1487 C C . PRO A 1 199 ? 24.847 12.992 -32.932 1.00 77.12 199 PRO A C 1
ATOM 1489 O O . PRO A 1 199 ? 25.397 12.030 -32.404 1.00 77.12 199 PRO A O 1
ATOM 1492 N N . MET A 1 200 ? 25.328 14.233 -32.783 1.00 79.88 200 MET A N 1
ATOM 1493 C CA . MET A 1 200 ? 26.518 14.535 -31.968 1.00 79.88 200 MET A CA 1
ATOM 1494 C C . MET A 1 200 ? 26.269 14.418 -30.458 1.00 79.88 200 MET A C 1
ATOM 1496 O O . MET A 1 200 ? 27.160 14.018 -29.713 1.00 79.88 200 MET A O 1
ATOM 1500 N N . ALA A 1 201 ? 25.054 14.723 -29.997 1.00 77.75 201 ALA A N 1
ATOM 1501 C CA . ALA A 1 201 ? 24.681 14.572 -28.592 1.00 77.75 201 ALA A CA 1
ATOM 1502 C C . ALA A 1 201 ? 24.556 13.090 -28.201 1.00 77.75 201 ALA A C 1
ATOM 1504 O O . ALA A 1 201 ? 24.937 12.725 -27.094 1.00 77.75 201 ALA A O 1
ATOM 1505 N N . LEU A 1 202 ? 24.094 12.233 -29.120 1.00 78.38 202 LEU A N 1
ATOM 1506 C CA . LEU A 1 202 ? 24.072 10.776 -28.937 1.00 78.38 202 LEU A CA 1
ATOM 1507 C C . LEU A 1 202 ? 25.490 10.199 -28.834 1.00 78.38 202 LEU A C 1
ATOM 1509 O O . LEU A 1 202 ? 25.775 9.415 -27.933 1.00 78.38 202 LEU A O 1
ATOM 1513 N N . LEU A 1 203 ? 26.394 10.643 -29.711 1.00 79.94 203 LEU A N 1
ATOM 1514 C CA . LEU A 1 203 ? 27.802 10.241 -29.685 1.00 79.94 203 LEU A CA 1
ATOM 1515 C C . LEU A 1 203 ? 28.495 10.678 -28.387 1.00 79.94 203 LEU A C 1
ATOM 1517 O O . LEU A 1 203 ? 29.198 9.884 -27.769 1.00 79.94 203 LEU A O 1
ATOM 1521 N N . GLY A 1 204 ? 28.240 11.906 -27.924 1.00 78.62 204 GLY A N 1
ATOM 1522 C CA . GLY A 1 204 ? 28.736 12.393 -26.634 1.00 78.62 204 GLY A CA 1
ATOM 1523 C C . GLY A 1 204 ? 28.123 11.671 -25.429 1.00 78.62 204 GLY A C 1
ATOM 1524 O O . GLY A 1 204 ? 28.810 11.445 -24.434 1.00 78.62 204 GLY A O 1
ATOM 1525 N N . ALA A 1 205 ? 26.858 11.250 -25.516 1.00 81.44 205 ALA A N 1
ATOM 1526 C CA . ALA A 1 205 ? 26.182 10.520 -24.446 1.00 81.44 205 ALA A CA 1
ATOM 1527 C C . ALA A 1 205 ? 26.812 9.144 -24.182 1.00 81.44 205 ALA A C 1
ATOM 1529 O O . ALA A 1 205 ? 26.875 8.731 -23.029 1.00 81.44 205 ALA A O 1
ATOM 1530 N N . LEU A 1 206 ? 27.361 8.473 -25.200 1.00 77.31 206 LEU A N 1
ATOM 1531 C CA . LEU A 1 206 ? 28.096 7.209 -25.027 1.00 77.31 206 LEU A CA 1
ATOM 1532 C C . LEU A 1 206 ? 29.379 7.363 -24.186 1.00 77.31 206 LEU A C 1
ATOM 1534 O O . LEU A 1 206 ? 29.833 6.405 -23.558 1.00 77.31 206 LEU A O 1
ATOM 1538 N N . PHE A 1 207 ? 29.948 8.569 -24.131 1.00 81.12 207 PHE A N 1
ATOM 1539 C CA . PHE A 1 207 ? 31.098 8.902 -23.284 1.00 81.12 207 PHE A CA 1
ATOM 1540 C C . PHE A 1 207 ? 30.700 9.478 -21.918 1.00 81.12 207 PHE A C 1
ATOM 1542 O O . PHE A 1 207 ? 31.567 9.772 -21.095 1.00 81.12 207 PHE A O 1
ATOM 1549 N N . ASN A 1 208 ? 29.400 9.622 -21.643 1.00 86.69 208 ASN A N 1
ATOM 1550 C CA . ASN A 1 208 ? 28.920 10.051 -20.338 1.00 86.69 208 ASN A CA 1
ATOM 1551 C C . ASN A 1 208 ? 29.012 8.893 -19.330 1.00 86.69 208 ASN A C 1
ATOM 1553 O O . ASN A 1 208 ? 28.502 7.795 -19.563 1.00 86.69 208 ASN A O 1
ATOM 1557 N N . ARG A 1 209 ? 29.627 9.165 -18.176 1.00 86.56 209 ARG A N 1
ATOM 1558 C CA . ARG A 1 209 ? 29.827 8.208 -17.082 1.00 86.56 209 ARG A CA 1
ATOM 1559 C C . ARG A 1 209 ? 28.521 7.571 -16.592 1.00 86.56 209 ARG A C 1
ATOM 1561 O O . ARG A 1 209 ? 28.515 6.383 -16.274 1.00 86.56 209 ARG A O 1
ATOM 1568 N N . ASP A 1 210 ? 27.422 8.323 -16.560 1.00 85.06 210 ASP A N 1
ATOM 1569 C CA . ASP A 1 210 ? 26.128 7.819 -16.082 1.00 85.06 210 ASP A CA 1
ATOM 1570 C C . ASP A 1 210 ? 25.462 6.881 -17.099 1.00 85.06 210 ASP A C 1
ATOM 1572 O O . ASP A 1 210 ? 24.886 5.858 -16.723 1.00 85.06 210 ASP A O 1
ATOM 1576 N N . VAL A 1 211 ? 25.619 7.169 -18.394 1.00 84.75 211 VAL A N 1
ATOM 1577 C CA . VAL A 1 211 ? 25.122 6.325 -19.496 1.00 84.75 211 VAL A CA 1
ATOM 1578 C C . VAL A 1 211 ? 25.930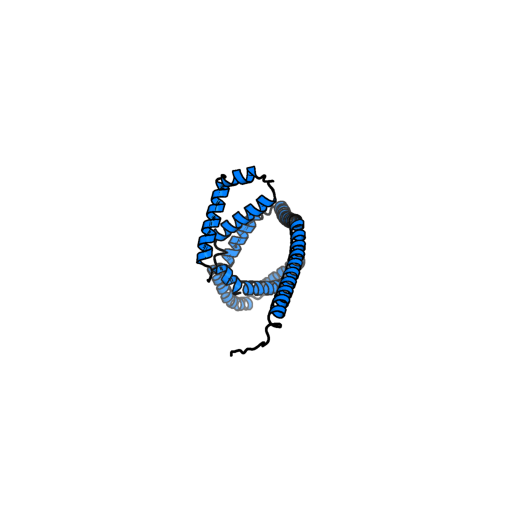 5.032 -19.600 1.00 84.75 211 VAL A C 1
ATOM 1580 O O . VAL A 1 211 ? 25.373 3.956 -19.792 1.00 84.75 211 VAL A O 1
ATOM 1583 N N . GLN A 1 212 ? 27.247 5.095 -19.405 1.00 86.94 212 GLN A N 1
ATOM 1584 C CA . GLN A 1 212 ? 28.086 3.895 -19.344 1.00 86.94 212 GLN A CA 1
ATOM 1585 C C . GLN A 1 212 ? 27.709 2.996 -18.164 1.00 86.94 212 GLN A C 1
ATOM 1587 O O . GLN A 1 212 ? 27.683 1.772 -18.293 1.00 86.94 212 GLN A O 1
ATOM 1592 N N . ARG A 1 213 ? 27.370 3.593 -17.015 1.00 85.56 213 ARG A N 1
ATOM 1593 C CA . ARG A 1 213 ? 26.920 2.855 -15.833 1.00 85.56 213 ARG A CA 1
ATOM 1594 C C . ARG A 1 213 ? 25.577 2.156 -16.067 1.00 85.56 213 ARG A C 1
ATOM 1596 O O . ARG A 1 213 ? 25.430 1.008 -15.648 1.00 85.56 213 ARG A O 1
ATOM 1603 N N . SER A 1 214 ? 24.621 2.802 -16.740 1.00 85.12 214 SER A N 1
ATOM 1604 C CA . SER A 1 214 ? 23.327 2.183 -17.068 1.00 85.12 214 SER A CA 1
ATOM 1605 C C . SER A 1 214 ? 23.457 1.089 -18.132 1.00 85.12 214 SER A C 1
ATOM 1607 O O . SER A 1 214 ? 22.868 0.022 -17.972 1.00 85.12 214 SER A O 1
ATOM 1609 N N . LEU A 1 215 ? 24.293 1.292 -19.156 1.00 84.88 215 LEU A N 1
ATOM 1610 C CA . LEU A 1 215 ? 24.626 0.266 -20.150 1.00 84.88 215 LEU A CA 1
ATOM 1611 C C . LEU A 1 215 ? 25.303 -0.951 -19.506 1.00 84.88 215 LEU A C 1
ATOM 1613 O O . LEU A 1 215 ? 24.923 -2.086 -19.781 1.00 84.88 215 LEU A O 1
ATOM 1617 N N . GLY A 1 216 ? 26.259 -0.730 -18.600 1.00 86.12 216 GLY A N 1
ATOM 1618 C CA . GLY A 1 216 ? 26.909 -1.808 -17.851 1.00 86.12 216 GLY A CA 1
ATOM 1619 C C . GLY A 1 216 ? 25.929 -2.598 -16.979 1.00 86.12 216 GLY A C 1
ATOM 1620 O O . GLY A 1 216 ? 26.000 -3.826 -16.927 1.00 86.12 216 GLY A O 1
ATOM 1621 N N . PHE A 1 217 ? 24.974 -1.916 -16.337 1.00 88.88 217 PHE A N 1
ATOM 1622 C CA . PHE A 1 217 ? 23.880 -2.578 -15.626 1.00 88.88 217 PHE A CA 1
ATOM 1623 C C . PHE A 1 217 ? 23.003 -3.407 -16.574 1.00 88.88 217 PHE A C 1
ATOM 1625 O O . PHE A 1 217 ? 22.729 -4.564 -16.269 1.00 88.88 217 PHE A O 1
ATOM 1632 N N . ALA A 1 218 ? 22.603 -2.853 -17.722 1.00 86.12 218 ALA A N 1
ATOM 1633 C CA . ALA A 1 218 ? 21.752 -3.537 -18.695 1.00 86.12 218 ALA A CA 1
ATOM 1634 C C . ALA A 1 218 ? 22.403 -4.817 -19.244 1.00 86.12 218 ALA A C 1
ATOM 1636 O O . ALA A 1 218 ? 21.741 -5.848 -19.342 1.00 86.12 218 ALA A O 1
ATOM 1637 N N . LEU A 1 219 ? 23.707 -4.777 -19.533 1.00 87.44 219 LEU A N 1
ATOM 1638 C CA . LEU A 1 219 ? 24.469 -5.949 -19.975 1.00 87.44 219 LEU A CA 1
ATOM 1639 C C . LEU A 1 219 ? 24.531 -7.034 -18.889 1.00 87.44 219 LEU A C 1
ATOM 1641 O O . LEU A 1 219 ? 24.240 -8.195 -19.161 1.00 87.44 219 LEU A O 1
ATOM 1645 N N . ASN A 1 220 ? 24.844 -6.658 -17.647 1.00 87.31 220 ASN A N 1
ATOM 1646 C CA . ASN A 1 220 ? 24.924 -7.601 -16.524 1.00 87.31 220 ASN A CA 1
ATOM 1647 C C . ASN A 1 220 ? 23.542 -8.180 -16.163 1.00 87.31 220 ASN A C 1
ATOM 1649 O O . ASN A 1 220 ? 23.411 -9.356 -15.828 1.00 87.31 220 ASN A O 1
ATOM 1653 N N . PHE A 1 221 ? 22.489 -7.366 -16.270 1.00 86.88 221 PHE A N 1
ATOM 1654 C CA . PHE A 1 221 ? 21.109 -7.824 -16.153 1.00 86.88 221 PHE A CA 1
ATOM 1655 C C . PHE A 1 221 ? 20.777 -8.855 -17.235 1.00 86.88 221 PHE A C 1
ATOM 1657 O O . PHE A 1 221 ? 20.292 -9.931 -16.897 1.00 86.88 221 PHE A O 1
ATOM 1664 N N . ALA A 1 222 ? 21.074 -8.562 -18.505 1.00 84.88 222 ALA A N 1
ATOM 1665 C CA . ALA A 1 222 ? 20.808 -9.468 -19.620 1.00 84.88 222 ALA A CA 1
ATOM 1666 C C . ALA A 1 222 ? 21.529 -10.816 -19.450 1.00 84.88 222 ALA A C 1
ATOM 1668 O O . ALA A 1 222 ? 20.928 -11.864 -19.673 1.00 84.88 222 ALA A O 1
ATOM 1669 N N . GLU A 1 223 ? 22.778 -10.801 -18.977 1.00 88.12 223 GLU A N 1
ATOM 1670 C CA . GLU A 1 223 ? 23.554 -12.011 -18.687 1.00 88.12 223 GLU A CA 1
ATOM 1671 C C . GLU A 1 223 ? 22.908 -12.859 -17.577 1.00 88.12 223 GLU A C 1
ATOM 1673 O O . GLU A 1 223 ? 22.678 -14.057 -17.749 1.00 88.12 223 GLU A O 1
ATOM 1678 N N . ARG A 1 224 ? 22.539 -12.238 -16.450 1.00 85.31 224 ARG A N 1
ATOM 1679 C CA . ARG A 1 224 ? 21.909 -12.932 -15.311 1.00 85.31 224 ARG A CA 1
ATOM 1680 C C . ARG A 1 224 ? 20.481 -13.392 -15.596 1.00 85.31 224 ARG A C 1
ATOM 1682 O O . ARG A 1 224 ? 20.047 -14.402 -15.048 1.00 85.31 224 ARG A O 1
ATOM 1689 N N . PHE A 1 225 ? 19.743 -12.640 -16.406 1.00 83.31 225 PHE A N 1
ATOM 1690 C CA . PHE A 1 225 ? 18.391 -12.989 -16.831 1.00 83.31 225 PHE A CA 1
ATOM 1691 C C . PHE A 1 225 ? 18.417 -14.153 -17.827 1.00 83.31 225 PHE A C 1
ATOM 1693 O O . PHE A 1 225 ? 17.672 -15.114 -17.656 1.00 83.31 225 PHE A O 1
ATOM 1700 N N . GLY A 1 226 ? 19.346 -14.126 -18.790 1.00 82.06 226 GLY A N 1
ATOM 1701 C CA . GLY A 1 226 ? 19.582 -15.217 -19.740 1.00 82.06 226 GLY A CA 1
ATOM 1702 C C . GLY A 1 226 ? 19.883 -16.555 -19.061 1.00 82.06 226 GLY A C 1
ATOM 1703 O O . GLY A 1 226 ? 19.367 -17.584 -19.477 1.00 82.06 226 GLY A O 1
ATOM 1704 N N . GLN A 1 227 ? 20.637 -16.539 -17.960 1.00 84.44 227 GLN A N 1
ATOM 1705 C CA . GLN A 1 227 ? 20.947 -17.738 -17.166 1.00 84.44 227 GLN A CA 1
ATOM 1706 C C . GLN A 1 227 ? 19.736 -18.348 -16.435 1.00 84.44 227 GLN A C 1
ATOM 1708 O O . GLN A 1 227 ? 19.821 -19.483 -15.971 1.00 84.44 227 GLN A O 1
ATOM 1713 N N . LYS A 1 228 ? 18.633 -17.602 -16.283 1.00 76.50 228 LYS A N 1
ATOM 1714 C CA . LYS A 1 228 ? 17.432 -18.028 -15.544 1.00 76.50 228 LYS A CA 1
ATOM 1715 C C . LYS A 1 228 ? 16.231 -18.353 -16.436 1.00 76.50 228 LYS A C 1
ATOM 1717 O O . LYS A 1 228 ? 15.214 -18.806 -15.913 1.00 76.50 228 LYS A O 1
ATOM 1722 N N . LEU A 1 229 ? 16.320 -18.115 -17.743 1.00 68.50 229 LEU A N 1
ATOM 1723 C CA . LEU A 1 229 ? 15.272 -18.488 -18.690 1.00 68.50 229 LEU A CA 1
ATOM 1724 C C . LEU A 1 229 ? 15.274 -20.015 -18.891 1.00 68.50 229 LEU A C 1
ATOM 1726 O O . LEU A 1 229 ? 16.343 -20.583 -19.126 1.00 68.50 229 LEU A O 1
ATOM 1730 N N . PRO A 1 230 ? 14.115 -20.696 -18.799 1.00 57.34 230 PRO A N 1
ATOM 1731 C CA . PRO A 1 230 ? 14.016 -22.083 -19.234 1.00 57.34 230 PRO A CA 1
ATOM 1732 C C . PRO A 1 230 ? 14.293 -22.135 -20.743 1.00 57.34 230 PRO A C 1
ATOM 1734 O O . PRO A 1 230 ? 13.679 -21.384 -21.503 1.00 57.34 230 PRO A O 1
ATOM 1737 N N . GLY A 1 231 ? 15.275 -22.950 -21.136 1.00 52.69 231 GLY A N 1
ATOM 1738 C CA . GLY A 1 231 ? 15.643 -23.183 -22.538 1.00 52.69 231 GLY A CA 1
ATOM 1739 C C . GLY A 1 231 ? 14.614 -24.001 -23.301 1.00 52.69 231 GLY A C 1
ATOM 1740 O O . GLY A 1 231 ? 13.850 -24.749 -22.648 1.00 52.69 231 GLY A O 1
#

Radius of gyration: 33.95 Å; chains: 1; bounding box: 59×74×120 Å

Foldseek 3Di:
DDDDDDDDDDPPPPVVVVVVVVVVVVVVVVVVVVVVVVVVVVVVVVVVCVVVVVVVVVVVVVVVCVVCVVVVHDPVVVVVVVVVVVCCCPPPVNVVVVVVVVVCVVVVVVVCVVCVVVVVVVVVVVVVVCVVVVVVVDPPVVCVVVVVVVVVVVVVVCVDPVVVCCVVVCCPPPVNVVVVVVVVVVVVVCVVPPDDADPVNVVVLCVDPVSVVVVVVVVVCCVVVVVPDDD

pLDDT: mean 74.2, std 11.29, range [31.84, 90.19]

Secondary structure (DSSP, 8-state):
-----------SSHHHHHHHHHHHHHHHHHHHHHHHHHHHHHHHHHHHHHHHHHHHHHHHHHHHHHHHHHTT--HHHHHHHHHHHHHHHHSHHHHHHHHHHHHHHHHHHHHHHH-HHHHHHHHHHHHHHHHHHHHTT--HHHHHHHHHHHHHHHHHHHHSHHHHHHHHTTTTSHHHHHHHHHHHHHHHHHHHS-----HHHHHHHTT-HHHHHHHHHHHHHHHHHHTTS--

Sequence (231 aa):
MTYTHTNSGPAGEVHTLEVGHIAELLNQLMERMDRLEQHLAKVNTLADEAPALLAMATDTVDGLYRDAASAGVDIDERLKVGLVALERLTDPATLRALAGLSEQLVTLDELARQAPGFAAMTVDMIDELYAAIRKQGIDLEDTARQGLVALRNLVALMQSDEMKALMSSGVLDPKTLQVMGAAAHALVSAQREPRRAGPMALLGALFNRDVQRSLGFALNFAERFGQKLPG